Protein 4KD6 (pdb70)

Organism: Paraburkholderia graminis (strain ATCC 700544 / DSM 17151 / LMG 18924 / NCIMB 13744 / C4D1M) (NCBI:txid396598)

CATH classification: 3.90.226.10

Solvent-accessible surface area: 10528 Å² total

Nearest PDB structures (foldseek):
  4kd6-assembly1_A  TM=1.002E+00  e=2.123E-38  Paraburkholderia graminis C4D1M
  2f6q-assembly1_C  TM=8.942E-01  e=5.525E-13  Homo sapiens
  5du8-assembly1_B  TM=8.398E-01  e=3.144E-12  Mycobacterium tuberculosis
  3isa-assembly1_E  TM=8.539E-01  e=5.079E-12  Bordetella parapertussis
  5du8-assembly1_A  TM=8.209E-01  e=1.107E-11  Mycobacterium tuberculosis

Radius of gyration: 16.11 Å; Cα contacts (8 Å, |Δi|>4): 381; chains: 1; bounding box: 42×41×38 Å

InterPro domains:
  IPR001753 Enoyl-CoA hydratase/isomerase-like domain [PF00378] (11-251)
  IPR029045 ClpP/crotonase-like domain superfamily [SSF52096] (2-252)

B-factor: mean 35.1, std 12.21, range [17.6, 91.5]

Foldseek 3Di:
DWDWDDDFQEIEIEQEPVVQQSEDDLVLVVVLVVLVCLQPPPRHQEYEAYDDQAWSHQYHRPVDLVSLLSNLVSLLLHLHAYEFTLAEQEAVSLLSLLSHPAAEEAFRHKAYQQVVVVHDDQSQLLSCCLVVVSVCRRNVVDMTPVVCCVSPNHVYYDHSVCRVVVRVVVSVVRSPDPSVVSVVSVVVSCSVVSSVVSSVVVVVD

Structure (mmCIF, N/CA/C/O backbone):
data_4KD6
#
_entry.id   4KD6
#
_cell.length_a   118.481
_cell.length_b   118.481
_cell.length_c   38.932
_cell.angle_alpha   90.00
_cell.angle_beta   90.00
_cell.angle_gamma   120.00
#
_symmetry.space_group_name_H-M   'P 63'
#
loop_
_entity.id
_entity.type
_entity.pdbx_description
1 polymer 'Enoyl-CoA hydratase/isomerase'
2 water water
#
loop_
_atom_site.group_PDB
_atom_site.id
_atom_site.type_symbol
_atom_site.label_atom_id
_atom_site.label_alt_id
_atom_site.label_comp_id
_atom_site.label_asym_id
_atom_site.label_entity_id
_atom_site.label_seq_id
_atom_site.pdbx_PDB_ins_code
_atom_site.Cartn_x
_atom_site.Cartn_y
_atom_site.Cartn_z
_atom_site.occupancy
_atom_site.B_iso_or_equiv
_atom_site.auth_seq_id
_atom_site.auth_comp_id
_atom_site.auth_asym_id
_atom_site.auth_atom_id
_atom_site.pdbx_PDB_model_num
ATOM 1 N N . ASP A 1 26 ? 34.037 60.688 13.719 1.00 55.54 4 ASP A N 1
ATOM 2 C CA . ASP A 1 26 ? 32.835 59.798 13.663 1.00 47.43 4 ASP A CA 1
ATOM 3 C C . ASP A 1 26 ? 33.402 58.350 13.396 1.00 43.48 4 ASP A C 1
ATOM 4 O O . ASP A 1 26 ? 34.493 58.120 12.864 1.00 38.94 4 ASP A O 1
ATOM 9 N N . VAL A 1 27 ? 32.630 57.398 13.854 1.00 35.53 5 VAL A N 1
ATOM 10 C CA . VAL A 1 27 ? 32.821 55.979 13.641 1.00 37.80 5 VAL A CA 1
ATOM 11 C C . VAL A 1 27 ? 31.438 55.527 13.273 1.00 32.08 5 VAL A C 1
ATOM 12 O O . VAL A 1 27 ? 30.501 55.941 13.935 1.00 32.16 5 VAL A O 1
ATOM 16 N N . LEU A 1 28 ? 31.313 54.658 12.294 1.00 31.67 6 LEU A N 1
ATOM 17 C CA . LEU A 1 28 ? 30.046 54.032 11.924 1.00 32.54 6 LEU A CA 1
ATOM 18 C C . LEU A 1 28 ? 29.912 52.636 12.413 1.00 31.31 6 LEU A C 1
ATOM 19 O O . LEU A 1 28 ? 30.845 51.893 12.341 1.00 33.47 6 LEU A O 1
ATOM 24 N N . PHE A 1 29 ? 28.709 52.254 12.819 1.00 31.47 7 PHE A N 1
ATOM 25 C CA . PHE A 1 29 ? 28.384 50.898 13.179 1.00 33.55 7 PHE A CA 1
ATOM 26 C C . PHE A 1 29 ? 27.341 50.313 12.263 1.00 36.50 7 PHE A C 1
ATOM 27 O O . PHE A 1 29 ? 26.356 50.963 11.958 1.00 44.50 7 PHE A O 1
ATOM 35 N N . SER A 1 30 ? 27.541 49.076 11.825 1.00 35.75 8 SER A N 1
ATOM 36 C CA . SER A 1 30 ? 26.541 48.399 10.978 1.00 37.74 8 SER A CA 1
ATOM 37 C C . SER A 1 30 ? 26.640 46.934 11.271 1.00 38.06 8 SER A C 1
ATOM 38 O O . SER A 1 30 ? 27.591 46.494 11.882 1.00 31.60 8 SER A O 1
ATOM 41 N N . ASN A 1 31 ? 25.717 46.172 10.714 1.00 39.79 9 ASN A N 1
ATOM 42 C CA . ASN A 1 31 ? 25.745 44.740 10.786 1.00 39.00 9 ASN A CA 1
ATOM 43 C C . ASN A 1 31 ? 25.577 44.193 9.405 1.00 41.41 9 ASN A C 1
ATOM 44 O O . ASN A 1 31 ? 24.819 44.722 8.612 1.00 41.41 9 ASN A O 1
ATOM 49 N N . HIS A 1 32 ? 26.248 43.092 9.116 1.00 41.04 10 HIS A N 1
ATOM 50 C CA . HIS A 1 32 ? 25.969 42.330 7.924 1.00 38.66 10 HIS A CA 1
ATOM 51 C C . HIS A 1 32 ? 25.687 40.915 8.398 1.00 38.55 10 HIS A C 1
ATOM 52 O O . HIS A 1 32 ? 26.597 40.199 8.820 1.00 38.44 10 HIS A O 1
ATOM 59 N N . GLY A 1 33 ? 24.411 40.534 8.361 1.00 38.33 11 GLY A N 1
ATOM 60 C CA . GLY A 1 33 ? 23.866 39.461 9.201 1.00 34.52 11 GLY A CA 1
ATOM 61 C C . GLY A 1 33 ? 24.403 39.529 10.645 1.00 35.68 11 GLY A C 1
ATOM 62 O O . GLY A 1 33 ? 24.287 40.542 11.325 1.00 37.88 11 GLY A O 1
ATOM 63 N N . ARG A 1 34 ? 25.000 38.452 11.112 1.00 39.22 12 ARG A N 1
ATOM 64 C CA . ARG A 1 34 ? 25.599 38.360 12.468 1.00 42.05 12 ARG A CA 1
ATOM 65 C C . ARG A 1 34 ? 27.060 38.942 12.615 1.00 37.99 12 ARG A C 1
ATOM 66 O O . ARG A 1 34 ? 27.738 38.683 13.620 1.00 35.15 12 ARG A O 1
ATOM 74 N N . VAL A 1 35 ? 27.515 39.698 11.610 1.00 31.30 13 VAL A N 1
ATOM 75 C CA . VAL A 1 35 ? 28.801 40.344 11.640 1.00 30.03 13 VAL A CA 1
ATOM 76 C C . VAL A 1 35 ? 28.569 41.824 11.876 1.00 27.64 13 VAL A C 1
ATOM 77 O O . VAL A 1 35 ? 27.963 42.504 11.084 1.00 25.51 13 VAL A O 1
ATOM 81 N N . ALA A 1 36 ? 29.107 42.311 12.973 1.00 27.23 14 ALA A N 1
ATOM 82 C CA . ALA A 1 36 ? 29.159 43.737 13.317 1.00 26.15 14 ALA A CA 1
ATOM 83 C C . ALA A 1 36 ? 30.346 44.386 12.655 1.00 27.66 14 ALA A C 1
ATOM 84 O O . ALA A 1 36 ? 31.428 43.798 12.575 1.00 29.70 14 ALA A O 1
ATOM 86 N N . VAL A 1 37 ? 30.141 45.601 12.171 1.00 25.99 15 VAL A N 1
ATOM 87 C CA . VAL A 1 37 ? 31.116 46.284 11.414 1.00 27.29 15 VAL A CA 1
ATOM 88 C C . VAL A 1 37 ? 31.370 47.639 12.062 1.00 28.51 15 VAL A C 1
ATOM 89 O O . VAL A 1 37 ? 30.451 48.426 12.275 1.00 30.75 15 VAL A O 1
ATOM 93 N N . ILE A 1 38 ? 32.651 47.922 12.326 1.00 28.01 16 ILE A N 1
ATOM 94 C CA . ILE A 1 38 ? 33.113 49.220 12.762 1.00 25.89 16 ILE A CA 1
ATOM 95 C C . ILE A 1 38 ? 33.910 49.870 11.648 1.00 28.14 16 ILE A C 1
ATOM 96 O O . ILE A 1 38 ? 34.984 49.378 11.258 1.00 30.51 16 ILE A O 1
ATOM 101 N N . THR A 1 39 ? 33.394 51.002 11.168 1.00 25.44 17 THR A N 1
ATOM 102 C CA . THR A 1 39 ? 34.022 51.822 10.157 1.00 25.46 17 THR A CA 1
ATOM 103 C C . THR A 1 39 ? 34.486 53.137 10.735 1.00 27.48 17 THR A C 1
ATOM 104 O O . THR A 1 39 ? 33.688 53.967 11.234 1.00 26.54 17 THR A O 1
ATOM 108 N N . LEU A 1 40 ? 35.780 53.340 10.605 1.00 25.87 18 LEU A N 1
ATOM 109 C CA . LEU A 1 40 ? 36.441 54.521 11.039 1.00 27.45 18 LEU A CA 1
ATOM 110 C C . LEU A 1 40 ? 36.123 55.577 10.007 1.00 33.44 18 LEU A C 1
ATOM 111 O O . LEU A 1 40 ? 36.397 55.377 8.804 1.00 31.33 18 LEU A O 1
ATOM 116 N N . ASN A 1 41 ? 35.620 56.736 10.468 1.00 35.87 19 ASN A N 1
ATOM 117 C CA . ASN A 1 41 ? 34.988 57.708 9.565 1.00 33.91 19 ASN A CA 1
ATOM 118 C C . ASN A 1 41 ? 35.391 59.180 9.802 1.00 38.57 19 ASN A C 1
ATOM 119 O O . ASN A 1 41 ? 34.567 60.013 10.224 1.00 34.95 19 ASN A O 1
ATOM 124 N N . ARG A 1 42 ? 36.681 59.461 9.592 1.00 38.36 20 ARG A N 1
ATOM 125 C CA . ARG A 1 42 ? 37.239 60.807 9.624 1.00 37.05 20 ARG A CA 1
ATOM 126 C C . ARG A 1 42 ? 38.129 60.847 8.411 1.00 32.68 20 ARG A C 1
ATOM 127 O O . ARG A 1 42 ? 39.337 61.041 8.517 1.00 30.65 20 ARG A O 1
ATOM 135 N N . PRO A 1 43 ? 37.543 60.682 7.240 1.00 31.12 21 PRO A N 1
ATOM 136 C CA . PRO A 1 43 ? 38.380 60.531 6.060 1.00 32.15 21 PRO A CA 1
ATOM 137 C C . PRO A 1 43 ? 39.276 61.713 5.710 1.00 35.10 21 PRO A C 1
ATOM 138 O O . PRO A 1 43 ? 40.359 61.529 5.120 1.00 35.16 21 PRO A O 1
ATOM 142 N N . GLU A 1 44 ? 38.824 62.920 6.044 1.00 35.35 22 GLU A N 1
ATOM 143 C CA . GLU A 1 44 ? 39.591 64.113 5.724 1.00 36.94 22 GLU A CA 1
ATOM 144 C C . GLU A 1 44 ? 40.806 64.207 6.623 1.00 37.81 22 GLU A C 1
ATOM 145 O O . GLU A 1 44 ? 41.708 64.942 6.306 1.00 36.79 22 GLU A O 1
ATOM 151 N N . ARG A 1 45 ? 40.832 63.470 7.739 1.00 38.10 23 ARG A N 1
ATOM 152 C CA . ARG A 1 45 ? 42.024 63.361 8.579 1.00 33.50 23 ARG A CA 1
ATOM 153 C C . ARG A 1 45 ? 42.686 61.957 8.493 1.00 34.60 23 ARG A C 1
ATOM 154 O O . ARG A 1 45 ? 43.312 61.485 9.489 1.00 29.70 23 ARG A O 1
ATOM 162 N N . LEU A 1 46 ? 42.461 61.271 7.377 1.00 30.84 24 LEU A N 1
ATOM 163 C CA . LEU A 1 46 ? 42.947 59.915 7.145 1.00 32.74 24 LEU A CA 1
ATOM 164 C C . LEU A 1 46 ? 42.610 58.962 8.280 1.00 31.79 24 LEU A C 1
ATOM 165 O O . LEU A 1 46 ? 43.411 58.077 8.635 1.00 28.77 24 LEU A O 1
ATOM 170 N N . ASN A 1 47 ? 41.403 59.125 8.795 1.00 29.44 25 ASN A N 1
ATOM 171 C CA . ASN A 1 47 ? 40.859 58.339 9.893 1.00 29.47 25 ASN A CA 1
ATOM 172 C C . ASN A 1 47 ? 41.743 58.289 11.142 1.00 27.99 25 ASN A C 1
ATOM 173 O O . ASN A 1 47 ? 41.621 57.386 11.928 1.00 27.76 25 ASN A O 1
ATOM 178 N N . ALA A 1 48 ? 42.578 59.294 11.328 1.00 30.89 26 ALA A N 1
ATOM 179 C CA . ALA A 1 48 ? 43.376 59.451 12.525 1.00 35.76 26 ALA A CA 1
ATOM 180 C C . ALA A 1 48 ? 42.472 59.414 13.780 1.00 40.91 26 ALA A C 1
ATOM 181 O O . ALA A 1 48 ? 41.349 59.918 13.742 1.00 34.14 26 ALA A O 1
ATOM 183 N N . TRP A 1 49 ? 42.974 58.773 14.838 1.00 42.08 27 TRP A N 1
ATOM 184 C CA . TRP A 1 49 ? 42.285 58.588 16.119 1.00 43.84 27 TRP A CA 1
ATOM 185 C C . TRP A 1 49 ? 42.161 59.880 16.904 1.00 40.12 27 TRP A C 1
ATOM 186 O O . TRP A 1 49 ? 43.132 60.612 17.073 1.00 45.06 27 TRP A O 1
ATOM 197 N N . THR A 1 50 ? 40.991 60.114 17.457 1.00 36.96 28 THR A N 1
ATOM 198 C CA . THR A 1 50 ? 40.869 61.091 18.532 1.00 35.87 28 THR A CA 1
ATOM 199 C C . THR A 1 50 ? 40.356 60.341 19.728 1.00 33.72 28 THR A C 1
ATOM 200 O O . THR A 1 50 ? 39.849 59.215 19.572 1.00 32.65 28 THR A O 1
ATOM 204 N N . THR A 1 51 ? 40.432 60.971 20.903 1.00 33.92 29 THR A N 1
ATOM 205 C CA . THR A 1 51 ? 39.998 60.354 22.180 1.00 35.21 29 THR A CA 1
ATOM 206 C C . THR A 1 51 ? 38.482 60.001 22.182 1.00 33.61 29 THR A C 1
ATOM 207 O O . THR A 1 51 ? 38.080 58.901 22.629 1.00 32.52 29 THR A O 1
ATOM 211 N N . PRO A 1 52 ? 37.631 60.883 21.625 1.00 38.03 30 PRO A N 1
ATOM 212 C CA . PRO A 1 52 ? 36.223 60.444 21.595 1.00 37.17 30 PRO A CA 1
ATOM 213 C C . PRO A 1 52 ? 35.967 59.275 20.637 1.00 37.87 30 PRO A C 1
ATOM 214 O O . PRO A 1 52 ? 35.124 58.446 20.950 1.00 38.89 30 PRO A O 1
ATOM 226 N N . ARG A 1 54 ? 38.099 56.817 20.074 1.00 28.43 32 ARG A N 1
ATOM 227 C CA . ARG A 1 54 ? 38.513 55.595 20.826 1.00 29.36 32 ARG A CA 1
ATOM 228 C C . ARG A 1 54 ? 37.510 55.222 21.914 1.00 26.50 32 ARG A C 1
ATOM 229 O O . ARG A 1 54 ? 37.235 54.050 22.119 1.00 27.23 32 ARG A O 1
ATOM 237 N N . GLU A 1 55 ? 36.923 56.213 22.562 1.00 27.46 33 GLU A N 1
ATOM 238 C CA . GLU A 1 55 ? 35.943 55.956 23.665 1.00 31.92 33 GLU A CA 1
ATOM 239 C C . GLU A 1 55 ? 34.716 55.246 23.150 1.00 28.66 33 GLU A C 1
ATOM 240 O O . GLU A 1 55 ? 34.235 54.247 23.713 1.00 28.31 33 GLU A O 1
ATOM 246 N N . THR A 1 56 ? 34.273 55.709 22.013 1.00 24.57 34 THR A N 1
ATOM 247 C CA . THR A 1 56 ? 33.138 55.056 21.344 1.00 30.23 34 THR A CA 1
ATOM 248 C C . THR A 1 56 ? 33.462 53.656 20.882 1.00 27.79 34 THR A C 1
ATOM 249 O O . THR A 1 56 ? 32.621 52.763 20.944 1.00 28.41 34 THR A O 1
ATOM 253 N N . ILE A 1 57 ? 34.661 53.459 20.345 1.00 29.71 35 ILE A N 1
ATOM 254 C CA . ILE A 1 57 ? 35.023 52.137 19.799 1.00 28.19 35 ILE A CA 1
ATOM 255 C C . ILE A 1 57 ? 35.127 51.166 20.979 1.00 26.02 35 ILE A C 1
ATOM 256 O O . ILE A 1 57 ? 34.666 50.013 20.893 1.00 25.27 35 ILE A O 1
ATOM 261 N N . ILE A 1 58 ? 35.717 51.638 22.073 1.00 27.93 36 ILE A N 1
ATOM 262 C CA . ILE A 1 58 ? 35.841 50.811 23.297 1.00 32.34 36 ILE A CA 1
ATOM 263 C C . ILE A 1 58 ? 34.480 50.308 23.746 1.00 30.90 36 ILE A C 1
ATOM 264 O O . ILE A 1 58 ? 34.344 49.119 24.066 1.00 30.31 36 ILE A O 1
ATOM 269 N N . ASP A 1 59 ? 33.468 51.190 23.772 1.00 31.73 37 ASP A N 1
ATOM 270 C CA . ASP A 1 59 ? 32.121 50.775 24.216 1.00 31.88 37 ASP A CA 1
ATOM 271 C C . ASP A 1 59 ? 31.542 49.795 23.311 1.00 31.69 37 ASP A C 1
ATOM 272 O O . ASP A 1 59 ? 30.920 48.820 23.770 1.00 29.57 37 ASP A O 1
ATOM 277 N N . ALA A 1 60 ? 31.673 50.064 22.012 1.00 27.16 38 ALA A N 1
ATOM 278 C CA . ALA A 1 60 ? 31.137 49.095 21.039 1.00 27.74 38 ALA A CA 1
ATOM 279 C C . ALA A 1 60 ? 31.790 47.700 21.148 1.00 30.34 38 ALA A C 1
ATOM 280 O O . ALA A 1 60 ? 31.104 46.623 21.086 1.00 26.99 38 ALA A O 1
ATOM 282 N N . LEU A 1 61 ? 33.106 47.702 21.377 1.00 30.50 39 LEU A N 1
ATOM 283 C CA . LEU A 1 61 ? 33.814 46.419 21.475 1.00 28.09 39 LEU A CA 1
ATOM 284 C C . LEU A 1 61 ? 33.305 45.611 22.680 1.00 30.81 39 LEU A C 1
ATOM 285 O O . LEU A 1 61 ? 33.063 44.386 22.559 1.00 31.25 39 LEU A O 1
ATOM 290 N N . GLU A 1 62 ? 33.144 46.290 23.812 1.00 28.96 40 GLU A N 1
ATOM 291 C CA . GLU A 1 62 ? 32.518 45.698 25.037 1.00 30.54 40 GLU A CA 1
ATOM 292 C C . GLU A 1 62 ? 31.057 45.216 24.817 1.00 31.30 40 GLU A C 1
ATOM 293 O O . GLU A 1 62 ? 30.693 44.137 25.203 1.00 35.47 40 GLU A O 1
ATOM 299 N N . ARG A 1 63 ? 30.230 45.923 24.053 1.00 35.59 41 ARG A N 1
ATOM 300 C CA . ARG A 1 63 ? 28.882 45.354 23.701 1.00 38.29 41 ARG A CA 1
ATOM 301 C C . ARG A 1 63 ? 28.879 44.128 22.776 1.00 43.63 41 ARG A C 1
ATOM 302 O O . ARG A 1 63 ? 28.199 43.140 23.066 1.00 30.96 41 ARG A O 1
ATOM 310 N N . PHE A 1 64 ? 29.568 44.252 21.623 1.00 43.71 42 PHE A N 1
ATOM 311 C CA . PHE A 1 64 ? 29.612 43.170 20.612 1.00 44.76 42 PHE A CA 1
ATOM 312 C C . PHE A 1 64 ? 30.026 41.871 21.316 1.00 37.76 42 PHE A C 1
ATOM 313 O O . PHE A 1 64 ? 29.445 40.786 21.083 1.00 33.59 42 PHE A O 1
ATOM 321 N N . ASN A 1 65 ? 30.904 41.988 22.281 1.00 37.11 43 ASN A N 1
ATOM 322 C CA . ASN A 1 65 ? 31.407 40.776 22.980 1.00 34.28 43 ASN A CA 1
ATOM 323 C C .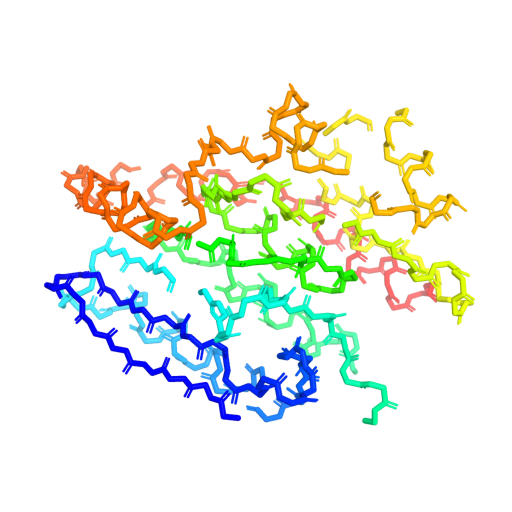 ASN A 1 65 ? 30.339 39.992 23.724 1.00 39.02 43 ASN A C 1
ATOM 324 O O . ASN A 1 65 ? 30.273 38.742 23.620 1.00 37.43 43 ASN A O 1
ATOM 329 N N . ARG A 1 66 ? 29.396 40.678 24.409 1.00 40.19 44 ARG A N 1
ATOM 330 C CA . ARG A 1 66 ? 28.244 39.950 25.019 1.00 35.19 44 ARG A CA 1
ATOM 331 C C . ARG A 1 66 ? 27.005 39.831 24.146 1.00 38.23 44 ARG A C 1
ATOM 332 O O . ARG A 1 66 ? 26.072 39.135 24.451 1.00 40.03 44 ARG A O 1
ATOM 340 N N . ASP A 1 67 ? 27.003 40.517 23.028 1.00 37.95 45 ASP A N 1
ATOM 341 C CA . ASP A 1 67 ? 25.829 40.674 22.210 1.00 37.78 45 ASP A CA 1
ATOM 342 C C . ASP A 1 67 ? 25.593 39.367 21.436 1.00 52.43 45 ASP A C 1
A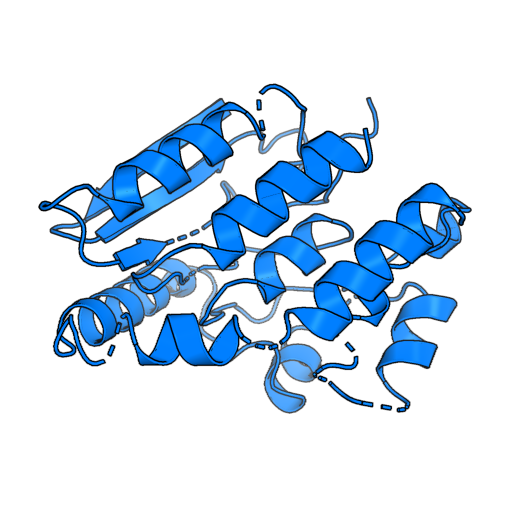TOM 343 O O . ASP A 1 67 ? 26.538 38.813 20.842 1.00 35.12 45 ASP A O 1
ATOM 348 N N . PRO A 1 68 ? 24.321 38.876 21.427 1.00 56.25 46 PRO A N 1
ATOM 349 C CA . PRO A 1 68 ? 24.000 37.528 20.928 1.00 55.76 46 PRO A CA 1
ATOM 350 C C . PRO A 1 68 ? 23.720 37.502 19.427 1.00 49.86 46 PRO A C 1
ATOM 351 O O . PRO A 1 68 ? 23.923 36.500 18.800 1.00 57.13 46 PRO A O 1
ATOM 355 N N . GLU A 1 69 ? 23.220 38.608 18.888 1.00 50.04 47 GLU A N 1
ATOM 356 C CA . GLU A 1 69 ? 23.213 38.888 17.480 1.00 55.03 47 GLU A CA 1
ATOM 357 C C . GLU A 1 69 ? 24.591 38.823 16.845 1.00 54.63 47 GLU A C 1
ATOM 358 O O . GLU A 1 69 ? 24.636 38.898 15.612 1.00 48.53 47 GLU A O 1
ATOM 364 N N . VAL A 1 70 ? 25.695 38.862 17.617 1.00 39.26 48 VAL A N 1
ATOM 365 C CA . VAL A 1 70 ? 26.988 39.189 16.983 1.00 36.39 48 VAL A CA 1
ATOM 366 C C . VAL A 1 70 ? 27.938 37.996 17.083 1.00 31.57 48 VAL A C 1
ATOM 367 O O . VAL A 1 70 ? 28.342 37.601 18.169 1.00 31.67 48 VAL A O 1
ATOM 371 N N . ALA A 1 71 ? 28.275 37.397 15.946 1.00 32.20 49 ALA A N 1
ATOM 372 C CA . ALA A 1 71 ? 29.195 36.230 15.956 1.00 34.68 49 ALA A CA 1
ATOM 373 C C . ALA A 1 71 ? 30.654 36.595 15.518 1.00 31.96 49 ALA A C 1
ATOM 374 O O . ALA A 1 71 ? 31.609 35.816 15.669 1.00 32.03 49 ALA A O 1
ATOM 376 N N . ALA A 1 72 ? 30.832 37.795 14.997 1.00 31.00 50 ALA A N 1
ATOM 377 C CA . ALA A 1 72 ? 32.165 38.252 14.547 1.00 28.33 50 ALA A CA 1
ATOM 378 C C . ALA A 1 72 ? 32.087 39.739 14.256 1.00 29.33 50 ALA A C 1
ATOM 379 O O . ALA A 1 72 ? 30.991 40.326 14.229 1.00 24.79 50 ALA A O 1
ATOM 381 N N . ILE A 1 73 ? 33.267 40.333 14.089 1.00 29.61 51 ILE A N 1
ATOM 382 C CA . ILE A 1 73 ? 33.432 41.746 14.023 1.00 28.68 51 ILE A CA 1
ATOM 383 C C . ILE A 1 73 ? 34.442 42.109 12.952 1.00 27.87 51 ILE A C 1
ATOM 384 O O . ILE A 1 73 ? 35.499 41.467 12.833 1.00 31.57 51 ILE A O 1
ATOM 389 N N . ILE A 1 74 ? 34.124 43.126 12.178 1.00 25.69 52 ILE A N 1
ATOM 390 C CA . ILE A 1 74 ? 35.047 43.676 11.231 1.00 24.32 52 ILE A CA 1
ATOM 391 C C . ILE A 1 74 ? 35.307 45.091 11.623 1.00 25.14 52 ILE A C 1
ATOM 392 O O . ILE A 1 74 ? 34.385 45.772 12.041 1.00 25.74 52 ILE A O 1
ATOM 405 N N . THR A 1 76 ? 37.221 48.424 9.773 1.00 23.02 54 THR A N 1
ATOM 406 C CA . THR A 1 76 ? 37.642 48.940 8.501 1.00 24.96 54 THR A CA 1
ATOM 407 C C . THR A 1 76 ? 37.651 50.459 8.592 1.00 26.08 54 THR A C 1
ATOM 408 O O . THR A 1 76 ? 37.164 51.052 9.573 1.00 23.59 54 THR A O 1
ATOM 412 N N . GLY A 1 77 ? 38.262 51.103 7.605 1.00 26.13 55 GLY A N 1
ATOM 413 C CA . GLY A 1 77 ? 38.194 52.556 7.546 1.00 28.12 55 GLY A CA 1
ATOM 414 C C . GLY A 1 77 ? 37.462 53.074 6.318 1.00 27.87 55 GLY A C 1
ATOM 415 O O . GLY A 1 77 ? 37.325 52.358 5.333 1.00 24.52 55 GLY A O 1
ATOM 416 N N . ALA A 1 78 ? 37.060 54.343 6.376 1.00 27.37 56 ALA A N 1
ATOM 417 C CA . ALA A 1 78 ? 36.374 55.013 5.256 1.00 29.72 56 ALA A CA 1
ATOM 418 C C . ALA A 1 78 ? 37.372 55.499 4.252 1.00 29.85 56 ALA A C 1
ATOM 419 O O . ALA A 1 78 ? 38.557 55.839 4.606 1.00 29.21 56 ALA A O 1
ATOM 421 N N . GLY A 1 79 ? 36.931 55.483 2.989 1.00 28.28 57 GLY A N 1
ATOM 422 C CA . GLY A 1 79 ? 37.713 56.012 1.867 1.00 28.10 57 GLY A CA 1
ATOM 423 C C . GLY A 1 79 ? 38.787 55.043 1.367 1.00 30.95 57 GLY A C 1
ATOM 424 O O . GLY A 1 79 ? 38.844 53.887 1.783 1.00 35.25 57 GLY A O 1
ATOM 425 N N . ASN A 1 80 ? 39.670 55.535 0.500 1.00 31.02 58 ASN A N 1
ATOM 426 C CA . ASN A 1 80 ? 40.612 54.710 -0.143 1.00 34.26 58 ASN A CA 1
ATOM 427 C C . ASN A 1 80 ? 42.048 55.106 0.093 1.00 33.93 58 ASN A C 1
ATOM 428 O O . ASN A 1 80 ? 42.934 54.648 -0.593 1.00 33.02 58 ASN A O 1
ATOM 433 N N . ARG A 1 81 ? 42.301 55.978 1.047 1.00 37.61 59 ARG A N 1
ATOM 434 C CA . ARG A 1 81 ? 43.699 56.350 1.331 1.00 38.95 59 ARG A CA 1
ATOM 435 C C . ARG A 1 81 ? 44.210 55.662 2.596 1.00 37.25 59 ARG A C 1
ATOM 436 O O . ARG A 1 81 ? 45.352 55.272 2.618 1.00 39.03 59 ARG A O 1
ATOM 444 N N . ALA A 1 82 ? 43.377 55.514 3.638 1.00 33.24 60 ALA A N 1
ATOM 445 C CA . ALA A 1 82 ? 43.880 54.995 4.893 1.00 29.77 60 ALA A CA 1
ATOM 446 C C . ALA A 1 82 ? 42.871 54.227 5.687 1.00 32.96 60 ALA A C 1
ATOM 447 O O . ALA A 1 82 ? 41.726 54.623 5.760 1.00 30.69 60 ALA A O 1
ATOM 449 N N . PHE A 1 83 ? 43.307 53.072 6.227 1.00 30.65 61 PHE A N 1
ATOM 450 C CA . PHE A 1 83 ? 42.638 52.438 7.317 1.00 25.86 61 PHE A CA 1
ATOM 451 C C . PHE A 1 83 ? 42.627 53.453 8.447 1.00 26.02 61 PHE A C 1
ATOM 452 O O . PHE A 1 83 ? 41.540 53.858 8.912 1.00 24.97 61 PHE A O 1
ATOM 460 N N . SER A 1 84 ? 43.813 53.754 8.978 1.00 24.59 62 SER A N 1
ATOM 461 C CA . SER A 1 84 ? 44.015 54.888 9.821 1.00 27.93 62 SER A CA 1
ATOM 462 C C . SER A 1 84 ? 45.486 55.336 9.814 1.00 28.35 62 SER A C 1
ATOM 463 O O . SER A 1 84 ? 46.385 54.507 9.819 1.00 29.55 62 SER A O 1
ATOM 466 N N . ALA A 1 85 ? 45.711 56.648 9.752 1.00 30.84 63 ALA A N 1
ATOM 467 C CA . ALA A 1 85 ? 47.021 57.256 9.952 1.00 33.26 63 ALA A CA 1
ATOM 468 C C . ALA A 1 85 ? 47.552 57.211 11.406 1.00 34.16 63 ALA A C 1
ATOM 469 O O . ALA A 1 85 ? 48.676 57.570 11.641 1.00 36.01 63 ALA A O 1
ATOM 471 N N . GLY A 1 86 ? 46.760 56.772 12.361 1.00 35.77 64 GLY A N 1
ATOM 472 C CA . GLY A 1 86 ? 47.204 56.725 13.762 1.00 39.96 64 GLY A CA 1
ATOM 473 C C . GLY A 1 86 ? 46.665 57.932 14.507 1.00 41.18 64 GLY A C 1
ATOM 474 O O . GLY A 1 86 ? 45.552 58.358 14.281 1.00 39.54 64 GLY A O 1
ATOM 475 N N . GLN A 1 87 ? 47.489 58.506 15.372 1.00 48.07 65 GLN A N 1
ATOM 476 C CA . GLN A 1 87 ? 47.079 59.597 16.256 1.00 46.71 65 GLN A CA 1
ATOM 477 C C . GLN A 1 87 ? 46.822 60.882 15.470 1.00 44.86 65 GLN A C 1
ATOM 478 O O . GLN A 1 87 ? 47.687 61.299 14.703 1.00 52.36 65 GLN A O 1
ATOM 484 N N . ASP A 1 88 ? 45.646 61.501 15.629 1.00 44.37 66 ASP A N 1
ATOM 485 C CA . ASP A 1 88 ? 45.454 62.850 15.108 1.00 48.70 66 ASP A CA 1
ATOM 486 C C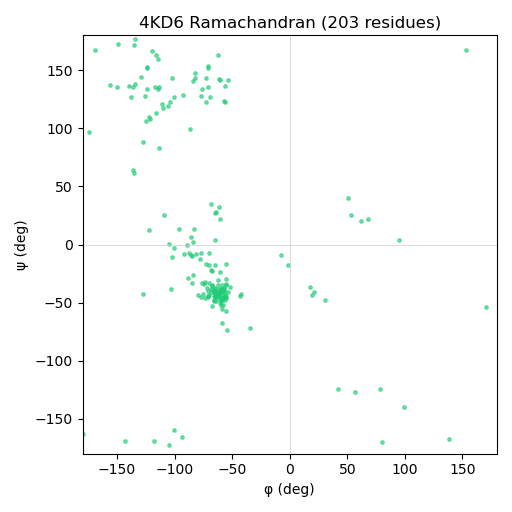 . ASP A 1 88 ? 46.545 63.718 15.724 1.00 56.54 66 ASP A C 1
ATOM 487 O O . ASP A 1 88 ? 46.664 63.808 16.948 1.00 55.15 66 ASP A O 1
ATOM 492 N N . LEU A 1 89 ? 47.346 64.355 14.881 1.00 61.43 67 LEU A N 1
ATOM 493 C CA . LEU A 1 89 ? 48.339 65.271 15.388 1.00 66.26 67 LEU A CA 1
ATOM 494 C C . LEU A 1 89 ? 47.743 66.519 16.101 1.00 67.69 67 LEU A C 1
ATOM 495 O O . LEU A 1 89 ? 48.501 67.371 16.514 1.00 75.63 67 LEU A O 1
ATOM 500 N N . SER A 1 90 ? 46.414 66.617 16.271 1.00 76.55 68 SER A N 1
ATOM 501 C CA . SER A 1 90 ? 45.810 67.466 17.335 1.00 75.31 68 SER A CA 1
ATOM 502 C C . SER A 1 90 ? 45.099 66.609 18.371 1.00 69.98 68 SER A C 1
ATOM 503 O O . SER A 1 90 ? 45.416 66.699 19.561 1.00 67.62 68 SER A O 1
ATOM 506 N N . TRP A 1 103 ? 47.321 59.005 29.745 1.00 61.35 81 TRP A N 1
ATOM 507 C CA . TRP A 1 103 ? 47.209 58.901 28.281 1.00 68.24 81 TRP A CA 1
ATOM 508 C C . TRP A 1 103 ? 47.609 57.534 27.759 1.00 72.67 81 TRP A C 1
ATOM 509 O O . TRP A 1 103 ? 46.878 56.907 26.987 1.00 79.56 81 TRP A O 1
ATOM 520 N N . VAL A 1 104 ? 48.813 57.111 28.130 1.00 68.36 82 VAL A N 1
ATOM 521 C CA . VAL A 1 104 ? 49.283 55.782 27.797 1.00 63.51 82 VAL A CA 1
ATOM 522 C C . VAL A 1 104 ? 48.322 54.759 28.440 1.00 62.30 82 VAL A C 1
ATOM 523 O O . VAL A 1 104 ? 48.184 53.653 27.937 1.00 59.86 82 VAL A O 1
ATOM 527 N N . LYS A 1 105 ? 47.618 55.173 29.494 1.00 56.89 83 LYS A N 1
ATOM 528 C CA . LYS A 1 105 ? 46.568 54.369 30.128 1.00 61.52 83 LYS A CA 1
ATOM 529 C C . LYS A 1 105 ? 45.272 54.192 29.330 1.00 64.88 83 LYS A C 1
ATOM 530 O O . LYS A 1 105 ? 44.679 53.099 29.326 1.00 64.80 83 LYS A O 1
ATOM 536 N N . GLU A 1 106 ? 44.759 55.272 28.751 1.00 69.37 84 GLU A N 1
ATOM 537 C CA . GLU A 1 106 ? 43.501 55.174 27.953 1.00 63.80 84 GLU A CA 1
ATOM 538 C C . GLU A 1 106 ? 43.773 54.316 26.692 1.00 47.21 84 GLU A C 1
ATOM 539 O O . GLU A 1 106 ? 42.979 53.468 26.320 1.00 44.82 84 GLU A O 1
ATOM 545 N N . TRP A 1 107 ? 44.937 54.490 26.103 1.00 45.29 85 TRP A N 1
ATOM 546 C CA . TRP A 1 107 ? 45.409 53.595 25.045 1.00 46.61 85 TRP A CA 1
ATOM 547 C C . TRP A 1 107 ? 45.464 52.105 25.435 1.00 46.30 85 TRP A C 1
ATOM 548 O O . TRP A 1 107 ? 45.027 51.196 24.693 1.00 43.68 85 TRP A O 1
ATOM 559 N N . GLN A 1 108 ? 45.979 51.861 26.628 1.00 48.58 86 GLN A N 1
ATOM 560 C CA . GLN A 1 108 ? 46.012 50.536 27.215 1.00 42.16 86 GLN A CA 1
ATOM 561 C C . GLN A 1 108 ? 44.590 50.018 27.406 1.00 39.05 86 GLN A C 1
ATOM 562 O O . GLN A 1 108 ? 44.290 48.822 27.231 1.00 37.32 86 GLN A O 1
ATOM 568 N N . ARG A 1 109 ? 43.666 50.903 27.728 1.00 34.21 87 ARG A N 1
ATOM 569 C CA . ARG A 1 109 ? 42.281 50.439 27.814 1.00 36.14 87 ARG A CA 1
ATOM 570 C C . ARG A 1 109 ? 41.703 49.948 26.425 1.00 32.41 87 ARG A C 1
ATOM 571 O O . ARG A 1 109 ? 41.022 48.959 26.358 1.00 30.76 87 ARG A O 1
ATOM 579 N N . TYR A 1 110 ? 42.015 50.636 25.334 1.00 30.58 88 TYR A N 1
ATOM 580 C CA . TYR A 1 110 ? 41.666 50.210 23.947 1.00 33.28 88 TYR A CA 1
ATOM 581 C C . TYR A 1 110 ? 42.307 48.823 23.600 1.00 30.38 88 TYR A C 1
ATOM 582 O O . TYR A 1 110 ? 41.604 47.854 23.235 1.00 27.20 88 TYR A O 1
ATOM 591 N N . TYR A 1 111 ? 43.614 48.712 23.806 1.00 31.38 89 TYR A N 1
ATOM 592 C CA . TYR A 1 111 ? 44.357 47.454 23.544 1.00 30.08 89 TYR A CA 1
ATOM 593 C C . TYR A 1 111 ? 43.751 46.317 24.346 1.00 33.68 89 TYR A C 1
ATOM 594 O O . TYR A 1 111 ? 43.525 45.187 23.824 1.00 33.22 89 TYR A O 1
ATOM 603 N N . THR A 1 112 ? 43.329 46.633 25.560 1.00 28.62 90 THR A N 1
ATOM 604 C CA . THR A 1 112 ? 42.774 45.633 26.436 1.00 27.95 90 THR A CA 1
ATOM 605 C C . THR A 1 112 ? 41.380 45.198 25.967 1.00 31.61 90 THR A C 1
ATOM 606 O O . THR A 1 112 ? 40.950 44.025 26.082 1.00 32.14 90 THR A O 1
ATOM 610 N N . ALA A 1 113 ? 40.618 46.152 25.464 1.00 32.75 91 ALA A N 1
ATOM 611 C CA . ALA A 1 113 ? 39.295 45.841 24.918 1.00 29.79 91 ALA A CA 1
ATOM 612 C C . ALA A 1 113 ? 39.423 44.992 23.624 1.00 30.49 91 ALA A C 1
ATOM 613 O O . ALA A 1 113 ? 38.589 44.143 23.345 1.00 28.25 91 ALA A O 1
ATOM 615 N N . LEU A 1 114 ? 40.464 45.235 22.813 1.00 26.67 92 LEU A N 1
ATOM 616 C CA . LEU A 1 114 ? 40.669 44.399 21.627 1.00 26.93 92 LEU A CA 1
ATOM 617 C C . LEU A 1 114 ? 41.122 43.006 22.024 1.00 28.46 92 LEU A C 1
ATOM 618 O O . LEU A 1 114 ? 40.608 42.062 21.507 1.00 28.80 92 LEU A O 1
ATOM 623 N N . ARG A 1 115 ? 42.003 42.891 23.023 1.00 29.93 93 ARG A N 1
ATOM 624 C CA . ARG A 1 115 ? 42.485 41.582 23.488 1.00 32.22 93 ARG A CA 1
ATOM 625 C C . ARG A 1 115 ? 41.448 40.751 24.224 1.00 34.19 93 ARG A C 1
ATOM 626 O O . ARG A 1 115 ? 41.587 39.538 24.397 1.00 37.42 93 ARG A O 1
ATOM 634 N N . SER A 1 116 ? 40.400 41.399 24.677 1.00 30.33 94 SER A N 1
ATOM 635 C CA . SER A 1 116 ? 39.349 40.721 25.457 1.00 32.88 94 SER A CA 1
ATOM 636 C C . SER A 1 116 ? 38.259 40.033 24.668 1.00 29.51 94 SER A C 1
ATOM 637 O O . SER A 1 116 ? 37.438 39.394 25.237 1.00 31.30 94 SER A O 1
ATOM 640 N N . LEU A 1 117 ? 38.204 40.236 23.375 1.00 25.98 95 LEU A N 1
ATOM 641 C CA . LEU A 1 117 ? 37.134 39.675 22.588 1.00 27.82 95 LEU A CA 1
ATOM 642 C C . LEU A 1 117 ? 37.157 38.152 22.663 1.00 29.78 95 LEU A C 1
ATOM 643 O O . LEU A 1 117 ? 38.215 37.545 22.618 1.00 30.03 95 LEU A O 1
ATOM 648 N N . SER A 1 118 ? 35.979 37.550 22.700 1.00 28.75 96 SER A N 1
ATOM 649 C CA . SER A 1 118 ? 35.825 36.106 22.716 1.00 36.86 96 SER A CA 1
ATOM 650 C C . SER A 1 118 ? 35.356 35.626 21.328 1.00 30.33 96 SER A C 1
ATOM 651 O O . SER A 1 118 ? 35.135 34.434 21.094 1.00 27.95 96 SER A O 1
ATOM 654 N N . LYS A 1 119 ? 35.216 36.603 20.454 1.00 26.84 97 LYS A N 1
ATOM 655 C CA . LYS A 1 119 ? 34.653 36.485 19.115 1.00 30.15 97 LYS A CA 1
ATOM 656 C C . LYS A 1 119 ? 35.681 37.015 18.089 1.00 26.38 97 LYS A C 1
ATOM 657 O O . LYS A 1 119 ? 36.436 37.920 18.376 1.00 25.27 97 LYS A O 1
ATOM 663 N N . PRO A 1 120 ? 35.634 36.493 16.882 1.00 27.34 98 PRO A N 1
ATOM 664 C CA . PRO A 1 120 ? 36.701 36.810 15.926 1.00 30.43 98 PRO A CA 1
ATOM 665 C C . PRO A 1 120 ? 36.604 38.239 15.403 1.00 29.38 98 PRO A C 1
ATOM 666 O O . PRO A 1 120 ? 35.519 38.789 15.231 1.00 32.41 98 PRO A O 1
ATOM 670 N N . LEU A 1 121 ? 37.757 38.822 15.213 1.00 27.54 99 LEU A N 1
ATOM 671 C CA . LEU A 1 121 ? 37.913 40.208 14.817 1.00 28.74 99 LEU A CA 1
ATOM 672 C C . LEU A 1 121 ? 38.708 40.237 13.520 1.00 25.99 99 LEU A C 1
ATOM 673 O O . LEU A 1 121 ? 39.850 39.764 13.490 1.00 31.77 99 LEU A O 1
ATOM 678 N N . VAL A 1 122 ? 38.052 40.593 12.427 1.00 26.90 100 VAL A N 1
ATOM 679 C CA . VAL A 1 122 ? 38.720 40.751 11.075 1.00 26.35 100 VAL A CA 1
ATOM 680 C C . VAL A 1 122 ? 39.014 42.253 10.716 1.00 26.91 100 VAL A C 1
ATOM 681 O O . VAL A 1 122 ? 38.129 43.150 10.806 1.00 27.08 100 VAL A O 1
ATOM 693 N N . ALA A 1 124 ? 39.737 44.744 7.880 1.00 25.61 102 ALA A N 1
ATOM 694 C CA . ALA A 1 124 ? 39.553 44.996 6.463 1.00 27.49 102 ALA A CA 1
ATOM 695 C C . ALA A 1 124 ? 40.336 46.241 6.181 1.00 25.16 102 ALA A C 1
ATOM 696 O O . ALA A 1 124 ? 39.859 47.360 6.366 1.00 26.10 102 ALA A O 1
ATOM 698 N N . LEU A 1 125 ? 41.535 46.042 5.707 1.00 24.53 103 LEU A N 1
ATOM 699 C CA . LEU A 1 125 ? 42.453 47.152 5.490 1.00 25.78 103 LEU A CA 1
ATOM 700 C C . LEU A 1 125 ? 42.293 47.834 4.106 1.00 26.61 103 LEU A C 1
ATOM 701 O O . LEU A 1 125 ? 42.827 47.388 3.088 1.00 26.06 103 LEU A O 1
ATOM 706 N N . ASN A 1 126 ? 41.585 48.964 4.121 1.00 26.90 104 ASN A N 1
ATOM 707 C CA . ASN A 1 126 ? 41.135 49.644 2.920 1.00 26.41 104 ASN A CA 1
ATOM 708 C C . ASN A 1 126 ? 42.249 50.563 2.509 1.00 26.93 104 ASN A C 1
ATOM 709 O O . ASN A 1 126 ? 42.260 51.107 1.447 1.00 26.51 104 ASN A O 1
ATOM 714 N N . GLY A 1 127 ? 43.257 50.674 3.350 1.00 31.78 105 GLY A N 1
ATOM 715 C CA . GLY A 1 127 ? 44.450 51.422 3.029 1.00 27.02 105 GLY A CA 1
ATOM 716 C C . GLY A 1 127 ? 45.430 51.360 4.177 1.00 28.66 105 GLY A C 1
ATOM 717 O O . GLY A 1 127 ? 45.341 50.502 5.094 1.00 33.27 105 GLY A O 1
ATOM 718 N N . THR A 1 128 ? 46.372 52.269 4.134 1.00 28.57 106 THR A N 1
ATOM 719 C CA . THR A 1 128 ? 47.542 52.308 5.041 1.00 31.88 106 THR A CA 1
ATOM 720 C C . THR A 1 128 ? 47.181 52.333 6.552 1.00 31.62 106 THR A C 1
ATOM 721 O O . THR A 1 128 ? 46.191 52.986 6.970 1.00 29.30 106 THR A O 1
ATOM 725 N N . ALA A 1 129 ? 47.925 51.518 7.310 1.00 31.17 107 ALA A N 1
ATOM 726 C CA . ALA A 1 129 ? 47.830 51.451 8.788 1.00 30.88 107 ALA A CA 1
ATOM 727 C C . ALA A 1 129 ? 49.204 51.770 9.362 1.00 29.01 107 ALA A C 1
ATOM 728 O O . ALA A 1 129 ? 50.115 50.970 9.249 1.00 27.40 107 ALA A O 1
ATOM 730 N N . ALA A 1 130 ? 49.318 52.957 9.952 1.00 28.60 108 ALA A N 1
ATOM 731 C CA . ALA A 1 130 ? 50.546 53.487 10.486 1.00 27.79 108 ALA A CA 1
ATOM 732 C C . ALA A 1 130 ? 50.409 53.864 11.953 1.00 28.62 108 ALA A C 1
ATOM 733 O O . ALA A 1 130 ? 49.326 54.194 12.461 1.00 28.60 108 ALA A O 1
ATOM 735 N N . GLY A 1 131 ? 51.540 53.801 12.633 1.00 31.48 109 GLY A N 1
ATOM 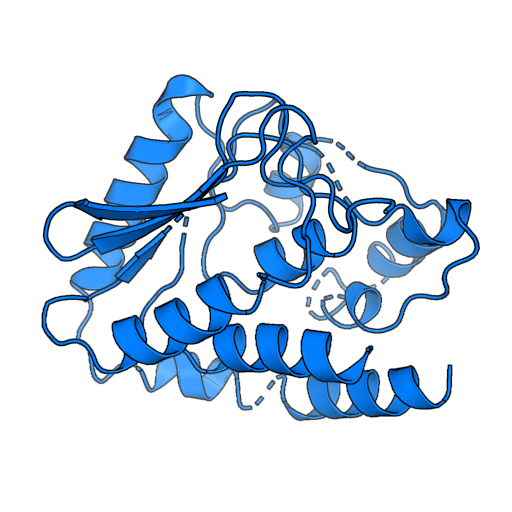736 C CA . GLY A 1 131 ? 51.642 54.128 14.036 1.00 28.98 109 GLY A CA 1
ATOM 737 C C . GLY A 1 131 ? 50.701 53.316 14.915 1.00 27.61 109 GLY A C 1
ATOM 738 O O . GLY A 1 131 ? 50.664 52.079 14.890 1.00 27.09 109 GLY A O 1
ATOM 739 N N . SER A 1 132 ? 49.926 54.011 15.720 1.00 27.14 110 SER A N 1
ATOM 740 C CA . SER A 1 132 ? 49.070 53.286 16.679 1.00 28.74 110 SER A CA 1
ATOM 741 C C . SER A 1 132 ? 47.992 52.502 15.947 1.00 24.79 110 SER A C 1
ATOM 742 O O . SER A 1 132 ? 47.505 51.467 16.464 1.00 24.99 110 SER A O 1
ATOM 745 N N . ALA A 1 133 ? 47.663 52.917 14.719 1.00 22.99 111 ALA A N 1
ATOM 746 C CA . ALA A 1 133 ? 46.709 52.126 13.856 1.00 25.76 111 ALA A CA 1
ATOM 747 C C . ALA A 1 133 ? 47.293 50.788 13.338 1.00 25.89 111 ALA A C 1
ATOM 748 O O . ALA A 1 133 ? 46.570 49.789 13.147 1.00 24.82 111 ALA A O 1
ATOM 750 N N . PHE A 1 134 ? 48.599 50.789 13.086 1.00 26.27 112 PHE A N 1
ATOM 751 C CA . PHE A 1 134 ? 49.364 49.554 12.788 1.00 27.27 112 PHE A CA 1
ATOM 752 C C . PHE A 1 134 ? 49.219 48.579 13.974 1.00 24.47 112 PHE A C 1
ATOM 753 O O . PHE A 1 134 ? 48.793 47.434 13.855 1.00 25.39 112 PHE A O 1
ATOM 761 N N . GLN A 1 135 ? 49.406 49.085 15.160 1.00 23.64 113 GLN A N 1
ATOM 762 C CA . GLN A 1 135 ? 49.237 48.244 16.315 1.00 23.64 113 GLN A CA 1
ATOM 763 C C . GLN A 1 135 ? 47.829 47.702 16.456 1.00 22.12 113 GLN A C 1
ATOM 764 O O . GLN A 1 135 ? 47.614 46.482 16.684 1.00 21.95 113 GLN A O 1
ATOM 770 N N . VAL A 1 136 ? 46.856 48.568 16.290 1.00 21.65 114 VAL A N 1
ATOM 771 C CA . VAL A 1 136 ? 45.470 48.069 16.427 1.00 22.40 114 VAL A CA 1
ATOM 772 C C . VAL A 1 136 ? 45.184 47.001 15.389 1.00 21.00 114 VAL A C 1
ATOM 773 O O . VAL A 1 136 ? 44.549 45.962 15.682 1.00 23.37 114 VAL A O 1
ATOM 777 N N . ALA A 1 137 ? 45.645 47.254 14.158 1.00 21.25 115 ALA A N 1
ATOM 778 C CA . ALA A 1 137 ? 45.463 46.297 13.060 1.00 23.14 115 ALA A CA 1
ATOM 779 C C . ALA A 1 137 ? 46.074 44.940 13.414 1.00 21.49 115 ALA A C 1
ATOM 780 O O . ALA A 1 137 ? 45.466 43.905 13.204 1.00 21.40 115 ALA A O 1
ATOM 782 N N . LEU A 1 138 ? 47.216 44.956 14.078 1.00 24.25 116 LEU A N 1
ATOM 783 C CA . LEU A 1 138 ? 47.889 43.708 14.420 1.00 23.94 116 LEU A CA 1
ATOM 784 C C . LEU A 1 138 ? 47.270 43.021 15.595 1.00 24.14 116 LEU A C 1
ATOM 785 O O . LEU A 1 138 ? 47.489 41.809 15.780 1.00 22.08 116 LEU A O 1
ATOM 790 N N . LEU A 1 139 ? 46.404 43.709 16.313 1.00 22.43 117 LEU A N 1
ATOM 791 C CA . LEU A 1 139 ? 45.603 43.041 17.393 1.00 24.33 117 LEU A CA 1
ATOM 792 C C . LEU A 1 139 ? 44.314 42.385 16.878 1.00 25.20 117 LEU A C 1
ATOM 793 O O . LEU A 1 139 ? 43.602 41.655 17.625 1.00 24.52 117 LEU A O 1
ATOM 798 N N . GLY A 1 140 ? 43.968 42.637 15.619 1.00 24.75 118 GLY A N 1
ATOM 799 C CA . GLY A 1 140 ? 42.968 41.781 14.967 1.00 25.48 118 GLY A CA 1
ATOM 800 C C . GLY A 1 140 ? 43.419 40.296 14.839 1.00 22.75 118 GLY A C 1
ATOM 801 O O . GLY A 1 140 ? 44.579 40.000 14.926 1.00 23.73 118 GLY A O 1
ATOM 802 N N . ASP A 1 141 ? 42.498 39.390 14.587 1.00 20.57 119 ASP A N 1
ATOM 803 C CA . ASP A 1 141 ? 42.807 37.993 14.357 1.00 25.00 119 ASP A CA 1
ATOM 804 C C . ASP A 1 141 ? 43.292 37.798 12.944 1.00 25.10 119 ASP A C 1
ATOM 805 O O . ASP A 1 141 ? 44.311 37.122 12.714 1.00 26.26 119 ASP A O 1
ATOM 810 N N . ILE A 1 142 ? 42.616 38.442 12.007 1.00 25.93 120 ILE A N 1
ATOM 811 C CA . ILE A 1 142 ? 42.888 38.241 10.605 1.00 25.95 120 ILE A CA 1
ATOM 812 C C . ILE A 1 142 ? 42.918 39.557 9.906 1.00 25.51 120 ILE A C 1
ATOM 813 O O . ILE A 1 142 ? 42.121 40.400 10.218 1.00 25.88 120 ILE A O 1
ATOM 818 N N . ARG A 1 143 ? 43.914 39.747 9.033 1.00 23.68 121 ARG A N 1
ATOM 819 C CA . ARG A 1 143 ? 44.044 40.878 8.221 1.00 24.25 121 ARG A CA 1
ATOM 820 C C . ARG A 1 143 ? 43.911 40.605 6.688 1.00 27.85 121 ARG A C 1
ATOM 821 O O . ARG A 1 143 ? 44.572 39.694 6.105 1.00 28.64 121 ARG A O 1
ATOM 829 N N . VAL A 1 144 ? 43.113 41.463 6.050 1.00 23.59 122 VAL A N 1
ATOM 830 C CA . VAL A 1 144 ? 42.893 41.473 4.630 1.00 24.38 122 VAL A CA 1
ATOM 831 C C . VAL A 1 144 ? 43.245 42.838 4.119 1.00 24.09 122 VAL A C 1
ATOM 832 O O . VAL A 1 144 ? 42.876 43.841 4.699 1.00 27.19 122 VAL A O 1
ATOM 836 N N . GLY A 1 145 ? 43.997 42.895 3.035 1.00 23.11 123 GLY A N 1
ATOM 837 C CA . GLY A 1 145 ? 44.303 44.146 2.429 1.00 23.07 123 GLY A CA 1
ATOM 838 C C . GLY A 1 145 ? 44.327 44.039 0.925 1.00 24.81 123 GLY A C 1
ATOM 839 O O . GLY A 1 145 ? 43.949 43.006 0.334 1.00 24.38 123 GLY A O 1
ATOM 840 N N . HIS A 1 146 ? 44.831 45.110 0.335 1.00 25.77 124 HIS A N 1
ATOM 841 C CA . HIS A 1 146 ? 45.008 45.195 -1.101 1.00 27.46 124 HIS A CA 1
ATOM 842 C C . HIS A 1 146 ? 46.374 45.776 -1.373 1.00 25.82 124 HIS A C 1
ATOM 843 O O . HIS A 1 146 ? 47.072 46.223 -0.412 1.00 26.25 124 HIS A O 1
ATOM 850 N N . PRO A 1 147 ? 46.776 45.760 -2.660 1.00 25.11 125 PRO A N 1
ATOM 851 C CA . PRO A 1 147 ? 48.194 46.032 -2.939 1.00 27.78 125 PRO A CA 1
ATOM 852 C C . PRO A 1 147 ? 48.741 47.416 -2.609 1.00 30.05 125 PRO A C 1
ATOM 853 O O . PRO A 1 147 ? 49.943 47.611 -2.606 1.00 34.76 125 PRO A O 1
ATOM 857 N N . GLY A 1 148 ? 47.878 48.399 -2.423 1.00 30.85 126 GLY A N 1
ATOM 858 C CA . GLY A 1 148 ? 48.341 49.718 -2.030 1.00 29.66 126 GLY A CA 1
ATOM 859 C C . GLY A 1 148 ? 48.427 49.900 -0.525 1.00 30.40 126 GLY A C 1
ATOM 860 O O . GLY A 1 148 ? 48.785 50.977 -0.095 1.00 29.60 126 GLY A O 1
ATOM 861 N N . VAL A 1 149 ? 48.078 48.879 0.275 1.00 27.69 127 VAL A N 1
ATOM 862 C CA . VAL A 1 149 ? 48.140 49.033 1.744 1.00 30.40 127 VAL A CA 1
ATOM 863 C C . VAL A 1 149 ? 49.608 49.042 2.209 1.00 28.65 127 VAL A C 1
ATOM 864 O O . VAL A 1 149 ? 50.363 48.134 1.919 1.00 32.02 127 VAL A O 1
ATOM 868 N N . ARG A 1 150 ? 50.007 50.097 2.873 1.00 30.00 128 ARG A N 1
ATOM 869 C CA . ARG A 1 150 ? 51.288 50.151 3.556 1.00 33.37 128 ARG A CA 1
ATOM 870 C C . ARG A 1 150 ? 51.047 50.016 5.063 1.00 28.08 128 ARG A C 1
ATOM 871 O O . ARG A 1 150 ? 49.997 50.359 5.542 1.00 25.34 128 ARG A O 1
ATOM 887 N N . GLY A 1 152 ? 53.196 50.284 8.956 1.00 23.53 130 GLY A N 1
ATOM 888 C CA . GLY A 1 152 ? 54.382 50.351 9.778 1.00 25.38 130 GLY A CA 1
ATOM 889 C C . GLY A 1 152 ? 54.311 51.321 10.908 1.00 24.58 130 GLY A C 1
ATOM 890 O O . GLY A 1 152 ? 53.235 51.854 11.212 1.00 23.00 130 GLY A O 1
ATOM 891 N N . GLN A 1 153 ? 55.478 51.573 11.495 1.00 25.00 131 GLN A N 1
ATOM 892 C CA . GLN A 1 153 ? 55.585 52.427 12.677 1.00 29.03 131 GLN A CA 1
ATOM 893 C C . GLN A 1 153 ? 56.578 53.596 12.640 1.00 28.29 131 GLN A C 1
ATOM 894 O O . GLN A 1 153 ? 57.758 53.444 13.051 1.00 27.51 131 GLN A O 1
ATOM 900 N N . PRO A 1 154 ? 56.149 54.745 12.164 1.00 29.12 132 PRO A N 1
ATOM 901 C CA . PRO A 1 154 ? 57.059 55.873 11.920 1.00 31.05 132 PRO A CA 1
ATOM 902 C C . PRO A 1 154 ? 57.361 56.798 13.112 1.00 29.38 132 PRO A C 1
ATOM 903 O O . PRO A 1 154 ? 58.031 57.792 12.941 1.00 33.31 132 PRO A O 1
ATOM 907 N N . GLU A 1 155 ? 56.881 56.416 14.279 1.00 30.68 133 GLU A N 1
ATOM 908 C CA . GLU A 1 155 ? 57.039 57.088 15.564 1.00 33.67 133 GLU A CA 1
ATOM 909 C C . GLU A 1 155 ? 58.448 57.628 15.838 1.00 33.16 133 GLU A C 1
ATOM 910 O O . GLU A 1 155 ? 58.603 58.752 16.337 1.00 34.70 133 GLU A O 1
ATOM 916 N N . ILE A 1 156 ? 59.478 56.869 15.520 1.00 29.39 134 ILE A N 1
ATOM 917 C CA . ILE A 1 156 ? 60.839 57.388 15.761 1.00 31.13 134 ILE A CA 1
ATOM 918 C C . ILE A 1 156 ? 61.165 58.727 15.109 1.00 33.94 134 ILE A C 1
ATOM 919 O O . ILE A 1 156 ? 61.923 59.530 15.713 1.00 29.72 134 ILE A O 1
ATOM 924 N N . ASN A 1 157 ? 60.596 58.979 13.918 1.00 34.27 135 ASN A N 1
ATOM 925 C CA . ASN A 1 157 ? 60.810 60.238 13.171 1.00 38.73 135 ASN A CA 1
ATOM 926 C C . ASN A 1 157 ? 60.168 61.467 13.855 1.00 39.22 135 ASN A C 1
ATOM 927 O O . ASN A 1 157 ? 60.585 62.586 13.645 1.00 50.08 135 ASN A O 1
ATOM 932 N N . ALA A 1 158 ? 59.185 61.239 14.706 1.00 39.35 136 ALA A N 1
ATOM 933 C CA . ALA A 1 158 ? 58.598 62.298 15.521 1.00 41.18 136 ALA A CA 1
ATOM 934 C C . ALA A 1 158 ? 59.225 62.312 16.901 1.00 35.83 136 ALA A C 1
ATOM 935 O O . ALA A 1 158 ? 58.695 62.917 17.790 1.00 36.35 136 ALA A O 1
ATOM 937 N N . GLY A 1 159 ? 60.333 61.613 17.102 1.00 37.89 137 GLY A N 1
ATOM 938 C CA . GLY A 1 159 ? 60.984 61.531 18.434 1.00 33.71 137 GLY A CA 1
ATOM 939 C C . GLY A 1 159 ? 60.192 60.777 19.469 1.00 37.44 137 GLY A C 1
ATOM 940 O O . GLY A 1 159 ? 60.413 60.956 20.630 1.00 35.29 137 GLY A O 1
ATOM 941 N N . ILE A 1 160 ? 59.262 59.905 19.068 1.00 39.56 138 ILE A N 1
ATOM 942 C CA . ILE A 1 160 ? 58.536 59.063 20.030 1.00 39.08 138 ILE A CA 1
ATOM 943 C C . ILE A 1 160 ? 59.259 57.689 20.189 1.00 38.41 138 ILE A C 1
ATOM 944 O O . ILE A 1 160 ? 59.543 57.026 19.190 1.00 36.82 138 ILE A O 1
ATOM 949 N N . ALA A 1 161 ? 59.541 57.290 21.434 1.00 37.15 139 ALA A N 1
ATOM 950 C CA . ALA A 1 161 ? 60.111 55.977 21.755 1.00 41.68 139 ALA A CA 1
ATOM 951 C C . ALA A 1 161 ? 58.964 54.992 21.789 1.00 44.33 139 ALA A C 1
ATOM 952 O O . ALA A 1 161 ? 57.850 55.340 22.201 1.00 48.04 139 ALA A O 1
ATOM 954 N N . SER A 1 162 ? 59.232 53.776 21.322 1.00 41.80 140 SER A N 1
ATOM 955 C CA . SER A 1 162 ? 58.180 52.795 21.059 1.00 44.79 140 SER A CA 1
ATOM 956 C C . SER A 1 162 ? 58.303 51.627 22.025 1.00 40.87 140 SER A C 1
ATOM 957 O O . SER A 1 162 ? 59.415 51.097 22.280 1.00 42.58 140 SER A O 1
ATOM 960 N N . THR A 1 163 ? 57.177 51.216 22.564 1.00 37.66 141 THR A N 1
ATOM 961 C CA . THR A 1 163 ? 57.171 50.020 23.418 1.00 40.12 141 THR A CA 1
ATOM 962 C C . THR A 1 163 ? 56.141 48.980 22.989 1.00 34.64 141 THR A C 1
ATOM 963 O O . THR A 1 163 ? 56.445 47.779 22.907 1.00 37.61 141 THR A O 1
ATOM 967 N N . THR A 1 164 ? 54.947 49.427 22.644 1.00 29.97 142 THR A N 1
ATOM 968 C CA . THR A 1 164 ? 53.877 48.509 22.231 1.00 30.53 142 THR A CA 1
ATOM 969 C C . THR A 1 164 ? 54.193 47.920 20.864 1.00 24.92 142 THR A C 1
ATOM 970 O O . THR A 1 164 ? 53.983 46.737 20.610 1.00 23.27 142 THR A O 1
ATOM 974 N N . GLY A 1 165 ? 54.642 48.766 19.962 1.00 21.93 143 GLY A N 1
ATOM 975 C CA . GLY A 1 165 ? 54.904 48.307 18.608 1.00 25.05 143 GLY A CA 1
ATOM 976 C C . GLY A 1 165 ? 55.909 47.180 18.572 1.00 26.69 143 GLY A C 1
ATOM 977 O O . GLY A 1 165 ? 55.641 46.103 18.020 1.00 25.94 143 GLY A O 1
ATOM 978 N N . PRO A 1 166 ? 57.069 47.402 19.213 1.00 23.96 144 PRO A N 1
ATOM 979 C CA . PRO A 1 166 ? 58.085 46.371 19.205 1.00 26.28 144 PRO A CA 1
ATOM 980 C C . PRO A 1 166 ? 57.604 45.058 19.821 1.00 25.25 144 PRO A C 1
ATOM 981 O O . PRO A 1 166 ? 57.915 44.023 19.283 1.00 23.15 144 PRO A O 1
ATOM 985 N N . TRP A 1 167 ? 56.807 45.133 20.885 1.00 24.38 145 TRP A N 1
ATOM 986 C CA . TRP A 1 167 ? 56.294 43.913 21.510 1.00 26.27 145 TRP A CA 1
ATOM 987 C C . TRP A 1 167 ? 55.494 43.113 20.505 1.00 25.26 145 TRP A C 1
ATOM 988 O O . TRP A 1 167 ? 55.748 41.908 20.299 1.00 22.14 145 TRP A O 1
ATOM 999 N N . ILE A 1 168 ? 54.502 43.764 19.925 1.00 24.47 146 ILE A N 1
ATOM 1000 C CA . ILE A 1 168 ? 53.626 43.115 18.964 1.00 26.18 146 ILE A CA 1
ATOM 1001 C C . ILE A 1 168 ? 54.367 42.698 17.694 1.00 23.25 146 ILE A C 1
ATOM 1002 O O . ILE A 1 168 ? 54.195 41.561 17.219 1.00 21.57 146 ILE A O 1
ATOM 1015 N N . ASN A 1 170 ? 57.501 41.977 17.334 1.00 21.81 148 ASN A N 1
ATOM 1016 C CA . ASN A 1 170 ? 58.387 40.824 17.626 1.00 22.44 148 ASN 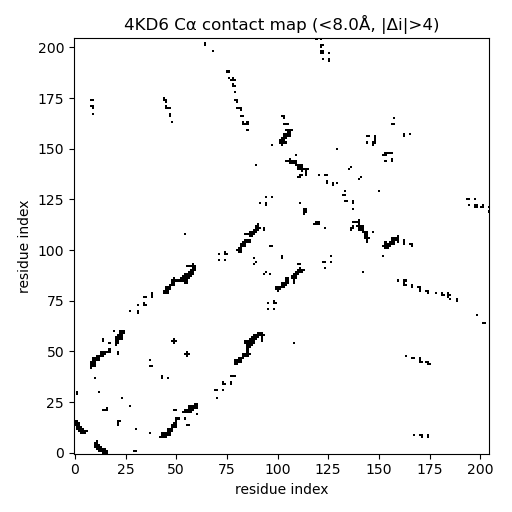A CA 1
ATOM 1017 C C . ASN A 1 170 ? 57.654 39.494 17.777 1.00 22.56 148 ASN A C 1
ATOM 1018 O O . ASN A 1 170 ? 58.131 38.462 17.286 1.00 20.62 148 ASN A O 1
ATOM 1023 N N . ALA A 1 171 ? 56.496 39.519 18.451 1.00 20.04 149 ALA A N 1
ATOM 1024 C CA . ALA A 1 171 ? 55.658 38.329 18.650 1.00 20.59 149 ALA A CA 1
ATOM 1025 C C . ALA A 1 171 ? 55.162 37.715 17.256 1.00 21.98 149 ALA A C 1
ATOM 1026 O O . ALA A 1 171 ? 54.847 36.506 17.158 1.00 20.98 149 ALA A O 1
ATOM 1036 N N . LEU A 1 173 ? 57.132 38.525 14.128 1.00 19.01 151 LEU A N 1
ATOM 1037 C CA . LEU A 1 173 ? 58.183 38.715 13.157 1.00 18.56 151 LEU A CA 1
ATOM 1038 C C . LEU A 1 173 ? 59.590 38.392 13.629 1.00 20.25 151 LEU A C 1
ATOM 1039 O O . LEU A 1 173 ? 60.490 38.201 12.764 1.00 20.50 151 LEU A O 1
ATOM 1044 N N . GLY A 1 174 ? 59.815 38.316 14.937 1.00 17.67 152 GLY A N 1
ATOM 1045 C CA . GLY A 1 174 ? 61.132 38.146 15.452 1.00 17.69 152 GLY A CA 1
ATOM 1046 C C . GLY A 1 174 ? 61.926 39.474 15.439 1.00 21.11 152 GLY A C 1
ATOM 1047 O O . GLY A 1 174 ? 61.461 40.513 14.908 1.00 18.90 152 GLY A O 1
ATOM 1056 N N . SER A 1 176 ? 64.817 40.662 14.234 1.00 21.13 154 SER A N 1
ATOM 1057 C CA . SER A 1 176 ? 65.564 41.305 13.137 1.00 20.03 154 SER A CA 1
ATOM 1058 C C . SER A 1 176 ? 64.649 42.246 12.324 1.00 21.48 154 SER A C 1
ATOM 1059 O O . SER A 1 176 ? 64.984 43.407 12.094 1.00 24.48 154 SER A O 1
ATOM 1062 N N . ARG A 1 177 ? 63.472 41.772 11.939 1.00 20.45 155 ARG A N 1
ATOM 1063 C CA . ARG A 1 177 ? 62.522 42.637 11.232 1.00 18.69 155 ARG A CA 1
ATOM 1064 C C . ARG A 1 177 ? 62.085 43.722 12.137 1.00 19.88 155 ARG A C 1
ATOM 1065 O O . ARG A 1 177 ? 62.031 44.848 11.696 1.00 22.29 155 ARG A O 1
ATOM 1073 N N . THR A 1 178 ? 61.817 43.422 13.411 1.00 18.62 156 THR A N 1
ATOM 1074 C CA . THR A 1 178 ? 61.283 44.408 14.342 1.00 19.99 156 THR A CA 1
ATOM 1075 C C . THR A 1 178 ? 62.188 45.592 14.618 1.00 21.89 156 THR A C 1
ATOM 1076 O O . THR A 1 178 ? 61.730 46.758 14.683 1.00 20.10 156 THR A O 1
ATOM 1080 N N . ILE A 1 179 ? 63.473 45.298 14.770 1.00 23.91 157 ILE A N 1
ATOM 1081 C CA . ILE A 1 179 ? 64.460 46.311 15.055 1.00 23.28 157 ILE A CA 1
ATOM 1082 C C . ILE A 1 179 ? 64.573 47.232 13.859 1.00 24.53 157 ILE A C 1
ATOM 1083 O O . ILE A 1 179 ? 64.472 48.420 14.027 1.00 22.10 157 ILE A O 1
ATOM 1088 N N . GLU A 1 180 ? 64.713 46.677 12.659 1.00 22.39 158 GLU A N 1
ATOM 1089 C CA . GLU A 1 180 ? 64.820 47.494 11.482 1.00 22.44 158 GLU A CA 1
ATOM 1090 C C . GLU A 1 180 ? 63.576 48.360 11.241 1.00 24.00 158 GLU A C 1
ATOM 1091 O O . GLU A 1 180 ? 63.694 49.600 10.926 1.00 25.68 158 GLU A O 1
ATOM 1097 N N . LEU A 1 181 ? 62.396 47.764 11.422 1.00 20.96 159 LEU A N 1
ATOM 1098 C CA . LEU A 1 181 ? 61.152 48.503 11.283 1.00 21.67 159 LEU A CA 1
ATOM 1099 C C . LEU A 1 181 ? 61.059 49.626 12.291 1.00 22.39 159 LEU A C 1
ATOM 1100 O O . LEU A 1 181 ? 60.644 50.742 11.931 1.00 22.55 159 LEU A O 1
ATOM 1105 N N . THR A 1 182 ? 61.530 49.371 13.515 1.00 22.84 160 THR A N 1
ATOM 1106 C CA . THR A 1 182 ? 61.333 50.349 14.601 1.00 23.09 160 THR A CA 1
ATOM 1107 C C . THR A 1 182 ? 62.318 51.521 14.446 1.00 23.44 160 THR A C 1
ATOM 1108 O O . THR A 1 182 ? 61.923 52.716 14.520 1.00 22.13 160 THR A O 1
ATOM 1112 N N . LEU A 1 183 ? 63.584 51.200 14.175 1.00 22.94 161 LEU A N 1
ATOM 1113 C CA . LEU A 1 183 ? 64.599 52.263 14.029 1.00 25.16 161 LEU A CA 1
ATOM 1114 C C . LEU A 1 183 ? 64.513 53.072 12.712 1.00 28.45 161 LEU A C 1
ATOM 1115 O O . LEU A 1 183 ? 64.874 54.260 12.708 1.00 29.12 161 LEU A O 1
ATOM 1120 N N . THR A 1 184 ? 64.087 52.427 11.606 1.00 28.34 162 THR A N 1
ATOM 1121 C CA . THR A 1 184 ? 63.860 53.148 10.336 1.00 27.54 162 THR A CA 1
ATOM 1122 C C . THR A 1 184 ? 62.568 53.937 10.364 1.00 26.23 162 THR A C 1
ATOM 1123 O O . THR A 1 184 ? 62.504 55.003 9.788 1.00 25.43 162 THR A O 1
ATOM 1127 N N . GLY A 1 185 ? 61.567 53.432 11.068 1.00 25.89 163 GLY A N 1
ATOM 1128 C CA . GLY A 1 185 ? 60.226 53.941 10.956 1.00 25.58 163 GLY A CA 1
ATOM 1129 C C . GLY A 1 185 ? 59.621 53.789 9.563 1.00 28.83 163 GLY A C 1
ATOM 1130 O O . GLY A 1 185 ? 58.659 54.473 9.263 1.00 31.33 163 GLY A O 1
ATOM 1131 N N . ARG A 1 186 ? 60.133 52.882 8.715 1.00 26.85 164 ARG A N 1
ATOM 1132 C CA . ARG A 1 186 ? 59.619 52.762 7.344 1.00 26.22 164 ARG A CA 1
ATOM 1133 C C . ARG A 1 186 ? 58.209 52.158 7.297 1.00 25.28 164 ARG A C 1
ATOM 1134 O O . ARG A 1 186 ? 57.830 51.395 8.200 1.00 23.89 164 ARG A O 1
ATOM 1142 N N . LEU A 1 187 ? 57.453 52.490 6.236 1.00 26.12 165 LEU A N 1
ATOM 1143 C CA . LEU A 1 187 ? 56.193 51.795 5.866 1.00 26.99 165 LEU A CA 1
ATOM 1144 C C . LEU A 1 187 ? 56.500 50.704 4.863 1.00 26.56 165 LEU A C 1
ATOM 1145 O O . LEU A 1 187 ? 57.194 50.923 3.880 1.00 24.28 165 LEU A O 1
ATOM 1158 N N . GLU A 1 189 ? 55.455 47.969 2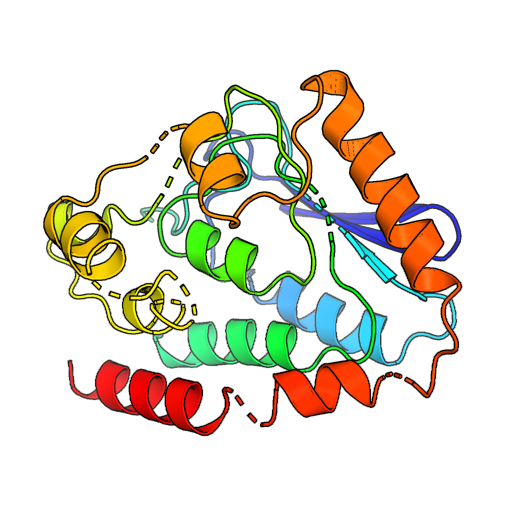.087 1.00 29.75 167 GLU A N 1
ATOM 1159 C CA . GLU A 1 189 ? 54.414 47.688 1.079 1.00 29.18 167 GLU A CA 1
ATOM 1160 C C . GLU A 1 189 ? 53.592 46.432 1.415 1.00 29.61 167 GLU A C 1
ATOM 1161 O O . GLU A 1 189 ? 54.094 45.493 2.084 1.00 26.34 167 GLU A O 1
ATOM 1167 N N . ALA A 1 190 ? 52.399 46.353 0.824 1.00 25.42 168 ALA A N 1
ATOM 1168 C CA . ALA A 1 190 ? 51.471 45.273 1.031 1.00 26.24 168 ALA A CA 1
ATOM 1169 C C . ALA A 1 190 ? 52.023 43.901 0.790 1.00 24.48 168 ALA A C 1
ATOM 1170 O O . ALA A 1 190 ? 51.720 42.990 1.559 1.00 24.82 168 ALA A O 1
ATOM 1172 N N . GLU A 1 191 ? 52.817 43.753 -0.245 1.00 25.00 169 GLU A N 1
ATOM 1173 C CA . GLU A 1 191 ? 53.376 42.474 -0.670 1.00 28.38 169 GLU A CA 1
ATOM 1174 C C . GLU A 1 191 ? 54.349 41.941 0.407 1.00 25.30 169 GLU A C 1
ATOM 1175 O O . GLU A 1 191 ? 54.346 40.792 0.661 1.00 25.31 169 GLU A O 1
ATOM 1181 N N . GLU A 1 192 ? 55.204 42.811 0.943 1.00 25.10 170 GLU A N 1
ATOM 1182 C CA . GLU A 1 192 ? 56.094 42.500 2.059 1.00 25.13 170 GLU A CA 1
ATOM 1183 C C . GLU A 1 192 ? 55.244 42.084 3.287 1.00 22.65 170 GLU A C 1
ATOM 1184 O O . GLU A 1 192 ? 55.450 41.006 3.839 1.00 21.22 170 GLU A O 1
ATOM 1190 N N . CYS A 1 193 ? 54.210 42.851 3.607 1.00 22.29 171 CYS A N 1
ATOM 1191 C CA . CYS A 1 193 ? 53.329 42.531 4.751 1.00 21.14 171 CYS A CA 1
ATOM 1192 C C . CYS A 1 193 ? 52.743 41.129 4.621 1.00 22.14 171 CYS A C 1
ATOM 1193 O O . CYS A 1 193 ? 52.643 40.347 5.618 1.00 18.49 171 CYS A O 1
ATOM 1196 N N . HIS A 1 194 ? 52.351 40.802 3.396 1.00 21.35 172 HIS A N 1
ATOM 1197 C CA . HIS A 1 194 ? 51.688 39.542 3.130 1.00 23.23 172 HIS A CA 1
ATOM 1198 C C . HIS A 1 194 ? 52.730 38.402 3.199 1.00 22.27 172 HIS A C 1
ATOM 1199 O O . HIS A 1 194 ? 52.473 37.373 3.813 1.00 23.58 172 HIS A O 1
ATOM 1206 N N . ARG A 1 195 ? 53.879 38.600 2.575 1.00 19.11 173 ARG A N 1
ATOM 1207 C CA . ARG A 1 195 ? 54.937 37.580 2.512 1.00 21.08 173 ARG A CA 1
ATOM 1208 C C . ARG A 1 195 ? 55.471 37.199 3.946 1.00 20.02 173 ARG A C 1
ATOM 1209 O O . ARG A 1 195 ? 55.662 36.029 4.279 1.00 17.95 173 ARG A O 1
ATOM 1217 N N . ILE A 1 196 ? 55.645 38.196 4.809 1.00 19.01 174 ILE A N 1
ATOM 1218 C CA . ILE A 1 196 ? 56.115 37.941 6.189 1.00 18.85 174 ILE A CA 1
ATOM 1219 C C . ILE A 1 196 ? 55.007 37.558 7.171 1.00 20.17 174 ILE A C 1
ATOM 1220 O O . ILE A 1 196 ? 55.234 37.338 8.347 1.00 21.90 174 ILE A O 1
ATOM 1225 N N . GLY A 1 197 ? 53.777 37.459 6.680 1.00 24.01 175 GLY A N 1
ATOM 1226 C CA . GLY A 1 197 ? 52.665 36.931 7.462 1.00 20.69 175 GLY A CA 1
ATOM 1227 C C . GLY A 1 197 ? 51.785 37.901 8.195 1.00 21.19 175 GLY A C 1
ATOM 1228 O O . GLY A 1 197 ? 50.892 37.471 8.990 1.00 21.92 175 GLY A O 1
ATOM 1229 N N . LEU A 1 198 ? 52.020 39.195 8.028 1.00 21.39 176 LEU A N 1
ATOM 1230 C CA . LEU A 1 198 ? 51.151 40.199 8.679 1.00 20.80 176 LEU A CA 1
ATOM 1231 C C . LEU A 1 198 ? 49.786 40.316 7.962 1.00 24.82 176 LEU A C 1
ATOM 1232 O O . LEU A 1 198 ? 48.744 40.382 8.603 1.00 25.94 176 LEU A O 1
ATOM 1237 N N . ILE A 1 199 ? 49.779 40.318 6.639 1.00 24.87 177 ILE A N 1
ATOM 1238 C CA . ILE A 1 199 ? 48.500 40.336 5.901 1.00 22.74 177 ILE A CA 1
ATOM 1239 C C . ILE A 1 199 ? 48.205 38.905 5.443 1.00 23.25 177 ILE A C 1
ATOM 1240 O O . ILE A 1 199 ? 49.052 38.252 4.879 1.00 27.28 177 ILE A O 1
ATOM 1245 N N . HIS A 1 200 ? 47.012 38.402 5.767 1.00 22.46 178 HIS A N 1
ATOM 1246 C CA . HIS A 1 200 ? 46.656 37.028 5.472 1.00 22.71 178 HIS A CA 1
ATOM 1247 C C . HIS A 1 200 ? 46.117 36.867 4.074 1.00 26.28 178 HIS A C 1
ATOM 1248 O O . HIS A 1 200 ? 46.346 35.819 3.442 1.00 25.99 178 HIS A O 1
ATOM 1255 N N . HIS A 1 201 ? 45.421 37.886 3.576 1.00 26.93 179 HIS A N 1
ATOM 1256 C CA . HIS A 1 201 ? 44.841 37.875 2.208 1.00 27.75 179 HIS A CA 1
ATOM 1257 C C . HIS A 1 201 ? 45.042 39.211 1.534 1.00 29.68 179 HIS A C 1
ATOM 1258 O O . HIS A 1 201 ? 44.756 40.276 2.108 1.00 24.30 179 HIS A O 1
ATOM 1265 N N . LEU A 1 202 ? 45.624 39.155 0.339 1.00 27.72 180 LEU A N 1
ATOM 1266 C CA . LEU A 1 202 ? 45.696 40.311 -0.517 1.00 31.32 180 LEU A CA 1
ATOM 1267 C C . LEU A 1 202 ? 44.654 40.167 -1.627 1.00 31.45 180 LEU A C 1
ATOM 1268 O O . LEU A 1 202 ? 44.691 39.208 -2.381 1.00 32.23 180 LEU A O 1
ATOM 1273 N N . VAL A 1 203 ? 43.758 41.123 -1.755 1.00 29.53 181 VAL A N 1
ATOM 1274 C CA . VAL A 1 203 ? 42.815 41.109 -2.847 1.00 27.37 181 VAL A CA 1
ATOM 1275 C C . VAL A 1 203 ? 42.695 42.485 -3.524 1.00 29.55 181 VAL A C 1
ATOM 1276 O O . VAL A 1 203 ? 43.310 43.459 -3.092 1.00 26.06 181 VAL A O 1
ATOM 1280 N N . ASP A 1 204 ? 41.882 42.555 -4.590 1.00 26.21 182 ASP A N 1
ATOM 1281 C CA . ASP A 1 204 ? 41.662 43.830 -5.284 1.00 29.93 182 ASP A CA 1
ATOM 1282 C C . ASP A 1 204 ? 41.067 44.805 -4.303 1.00 24.71 182 ASP A C 1
ATOM 1283 O O . ASP A 1 204 ? 40.292 44.425 -3.453 1.00 28.64 182 ASP A O 1
ATOM 1288 N N . GLU A 1 205 ? 41.486 46.047 -4.381 1.00 29.43 183 GLU A N 1
ATOM 1289 C CA . GLU A 1 205 ? 40.991 47.119 -3.493 1.00 35.37 183 GLU A CA 1
ATOM 1290 C C . GLU A 1 205 ? 39.482 47.102 -3.262 1.00 35.11 183 GLU A C 1
ATOM 1291 O O . GLU A 1 205 ? 38.968 47.156 -2.105 1.00 36.01 183 GLU A O 1
ATOM 1297 N N . ASP A 1 206 ? 38.748 46.914 -4.351 1.00 33.82 184 ASP A N 1
ATOM 1298 C CA . ASP A 1 206 ? 37.281 46.859 -4.266 1.00 31.37 184 ASP A CA 1
ATOM 1299 C C . ASP A 1 206 ? 36.727 45.544 -3.726 1.00 27.17 184 ASP A C 1
ATOM 1300 O O . ASP A 1 206 ? 35.545 45.417 -3.528 1.00 29.01 184 ASP A O 1
ATOM 1305 N N . LYS A 1 207 ? 37.553 44.530 -3.518 1.00 28.84 185 LYS A N 1
ATOM 1306 C CA . LYS A 1 207 ? 37.114 43.280 -2.879 1.00 28.80 185 LYS A CA 1
ATOM 1307 C C . LYS A 1 207 ? 37.479 43.134 -1.389 1.00 26.64 185 LYS A C 1
ATOM 1308 O O . LYS A 1 207 ? 37.210 42.108 -0.785 1.00 25.81 185 LYS A O 1
ATOM 1314 N N . VAL A 1 208 ? 38.205 44.100 -0.830 1.00 29.47 186 VAL A N 1
ATOM 1315 C CA . VAL A 1 208 ? 38.751 43.939 0.516 1.00 26.57 186 VAL A CA 1
ATOM 1316 C C . VAL A 1 208 ? 37.605 43.685 1.482 1.00 29.01 186 VAL A C 1
ATOM 1317 O O . VAL A 1 208 ? 37.653 42.791 2.289 1.00 25.72 186 VAL A O 1
ATOM 1321 N N . PHE A 1 209 ? 36.539 44.456 1.372 1.00 33.78 187 PHE A N 1
ATOM 1322 C CA . PHE A 1 209 ? 35.479 44.308 2.361 1.00 31.98 187 PHE A CA 1
ATOM 1323 C C . PHE A 1 209 ? 34.747 43.020 2.213 1.00 30.09 187 PHE A C 1
ATOM 1324 O O . PHE A 1 209 ? 34.497 42.330 3.230 1.00 29.15 187 PHE A O 1
ATOM 1332 N N . ASP A 1 210 ? 34.414 42.636 0.969 1.00 34.11 188 ASP A N 1
ATOM 1333 C CA . ASP A 1 210 ? 33.764 41.306 0.746 1.00 34.83 188 ASP A CA 1
ATOM 1334 C C . ASP A 1 210 ? 34.602 40.126 1.238 1.00 33.03 188 ASP A C 1
ATOM 1335 O O . ASP A 1 210 ? 34.059 39.121 1.726 1.00 31.54 188 ASP A O 1
ATOM 1340 N N . LYS A 1 211 ? 35.909 40.181 1.007 1.00 29.82 189 LYS A N 1
ATOM 1341 C CA . LYS A 1 211 ? 36.781 39.085 1.470 1.00 30.00 189 LYS A CA 1
ATOM 1342 C C . LYS A 1 211 ? 36.747 39.057 3.024 1.00 26.69 189 LYS A C 1
ATOM 1343 O O . LYS A 1 211 ? 36.589 37.987 3.647 1.00 23.40 189 LYS A O 1
ATOM 1349 N N . ALA A 1 212 ? 36.847 40.262 3.625 1.00 28.47 190 ALA A N 1
ATOM 1350 C CA . ALA A 1 212 ? 36.743 40.410 5.081 1.00 27.79 190 ALA A CA 1
ATOM 1351 C C . ALA A 1 212 ? 35.434 39.818 5.576 1.00 28.79 190 ALA A C 1
ATOM 1352 O O . ALA A 1 212 ? 35.416 39.046 6.576 1.00 29.67 190 ALA A O 1
ATOM 1354 N N . LEU A 1 213 ? 34.330 40.119 4.887 1.00 30.25 191 LEU A N 1
ATOM 1355 C CA . LEU A 1 213 ? 33.001 39.553 5.308 1.00 32.62 191 LEU A CA 1
ATOM 1356 C C . LEU A 1 213 ? 32.940 38.028 5.193 1.00 32.81 191 LEU A C 1
ATOM 1357 O O . LEU A 1 213 ? 32.441 37.285 6.091 1.00 31.46 191 LEU A O 1
ATOM 1362 N N . GLU A 1 214 ? 33.463 37.540 4.079 1.00 33.78 192 GLU A N 1
ATOM 1363 C CA . GLU A 1 214 ? 33.497 36.116 3.856 1.00 30.99 192 GLU A CA 1
ATOM 1364 C C . GLU A 1 214 ? 34.351 35.400 4.927 1.00 29.93 192 GLU A C 1
ATOM 1365 O O . GLU A 1 214 ? 33.962 34.390 5.471 1.00 31.12 192 GLU A O 1
ATOM 1371 N N . ILE A 1 215 ? 35.508 35.952 5.266 1.00 28.86 193 ILE A N 1
ATOM 1372 C CA . ILE A 1 215 ? 36.283 35.363 6.347 1.00 29.15 193 ILE A CA 1
ATOM 1373 C C . ILE A 1 215 ? 35.525 35.460 7.650 1.00 24.83 193 ILE A C 1
ATOM 1374 O O . ILE A 1 215 ? 35.498 34.517 8.448 1.00 24.15 193 ILE A O 1
ATOM 1379 N N . ALA A 1 216 ? 34.957 36.628 7.921 1.00 27.15 194 ALA A N 1
ATOM 1380 C CA . ALA A 1 216 ? 34.279 36.823 9.217 1.00 26.48 194 ALA A CA 1
ATOM 1381 C C . ALA A 1 216 ? 33.097 35.888 9.345 1.00 26.00 194 ALA A C 1
ATOM 1382 O O . ALA A 1 216 ? 32.867 35.296 10.394 1.00 26.63 194 ALA A O 1
ATOM 1384 N N . THR A 1 217 ? 32.336 35.764 8.263 1.00 29.85 195 THR A N 1
ATOM 1385 C CA . THR A 1 217 ? 31.257 34.751 8.173 1.00 32.90 195 THR A CA 1
ATOM 1386 C C . THR A 1 217 ? 31.757 33.330 8.431 1.00 34.37 195 THR A C 1
ATOM 1387 O O . THR A 1 217 ? 31.180 32.601 9.188 1.00 38.68 195 THR A O 1
ATOM 1391 N N . GLU A 1 218 ? 32.882 32.951 7.848 1.00 34.76 196 GLU A N 1
ATOM 1392 C CA . GLU A 1 218 ? 33.417 31.584 8.043 1.00 34.84 196 GLU A CA 1
ATOM 1393 C C . GLU A 1 218 ? 33.826 31.403 9.520 1.00 31.96 196 GLU A C 1
ATOM 1394 O O . GLU A 1 218 ? 33.626 30.352 10.124 1.00 29.27 196 GLU A O 1
ATOM 1400 N N . LEU A 1 219 ? 34.430 32.425 10.104 1.00 28.30 197 LEU A N 1
ATOM 1401 C CA . LEU A 1 219 ? 34.821 32.300 11.480 1.00 30.02 197 LEU A CA 1
ATOM 1402 C C . LEU A 1 219 ? 33.618 32.397 12.412 1.00 29.35 197 LEU A C 1
ATOM 1403 O O . LEU A 1 219 ? 33.601 31.761 13.487 1.00 29.51 197 LEU A O 1
ATOM 1408 N N . ALA A 1 220 ? 32.642 33.199 12.033 1.00 29.43 198 ALA A N 1
ATOM 1409 C CA . ALA A 1 220 ? 31.399 33.183 12.815 1.00 35.86 198 ALA A CA 1
ATOM 1410 C C . ALA A 1 220 ? 30.786 31.753 12.924 1.00 35.23 198 ALA A C 1
ATOM 1411 O O . ALA A 1 220 ? 30.108 31.443 13.889 1.00 35.21 198 ALA A O 1
ATOM 1413 N N . ALA A 1 221 ? 31.008 30.890 11.922 1.00 36.97 199 ALA A N 1
ATOM 1414 C CA . ALA A 1 221 ? 30.418 29.543 11.914 1.00 33.93 199 ALA A CA 1
ATOM 1415 C C . ALA A 1 221 ? 31.176 28.562 12.746 1.00 37.05 199 ALA A C 1
ATOM 1416 O O . ALA A 1 221 ? 30.689 27.481 12.948 1.00 38.77 199 ALA A O 1
ATOM 1418 N N . LYS A 1 222 ? 32.358 28.904 13.272 1.00 37.08 200 LYS A N 1
ATOM 1419 C CA . LYS A 1 222 ? 33.072 27.949 14.074 1.00 33.59 200 LYS A CA 1
ATOM 1420 C C . LYS A 1 222 ? 32.334 27.750 15.434 1.00 37.03 200 LYS A C 1
ATOM 1421 O O . LYS A 1 222 ? 31.668 28.654 15.972 1.00 34.11 200 LYS A O 1
ATOM 1427 N N . PRO A 1 223 ? 32.478 26.574 16.022 1.00 38.18 201 PRO A N 1
ATOM 1428 C CA . PRO A 1 223 ? 31.839 26.391 17.322 1.00 34.68 201 PRO A CA 1
ATOM 1429 C C . PRO A 1 223 ? 32.283 27.423 18.353 1.00 36.51 201 PRO A C 1
ATOM 1430 O O . PRO A 1 223 ? 33.469 27.548 18.642 1.00 34.94 201 PRO A O 1
ATOM 1434 N N . PRO A 1 224 ? 31.325 28.158 18.924 1.00 38.94 202 PRO A N 1
ATOM 1435 C CA . PRO A 1 224 ? 31.652 29.316 19.759 1.00 35.74 202 PRO A CA 1
ATOM 1436 C C . PRO A 1 224 ? 32.529 29.115 20.996 1.00 33.82 202 PRO A C 1
ATOM 1437 O O . PRO A 1 224 ? 33.245 30.028 21.385 1.00 33.54 202 PRO A O 1
ATOM 1441 N N . VAL A 1 225 ? 32.372 27.973 21.659 1.00 33.22 203 VAL A N 1
ATOM 1442 C CA . VAL A 1 225 ? 33.131 27.610 22.850 1.00 37.45 203 VAL A CA 1
ATOM 1443 C C . VAL A 1 225 ? 34.652 27.412 22.520 1.00 34.01 203 VAL A C 1
ATOM 1444 O O . VAL A 1 225 ? 35.513 27.963 23.202 1.00 31.40 203 VAL A O 1
ATOM 1448 N N . ALA A 1 226 ? 34.937 26.654 21.455 1.00 31.23 204 ALA A N 1
ATOM 1449 C CA . ALA A 1 226 ? 36.290 26.439 20.973 1.00 29.73 204 ALA A CA 1
ATOM 1450 C C . ALA A 1 226 ? 36.877 27.768 20.509 1.00 31.22 204 ALA A C 1
ATOM 1451 O O . ALA A 1 226 ? 37.981 28.037 20.900 1.00 27.42 204 ALA A O 1
ATOM 1461 N N . ARG A 1 228 ? 36.078 30.912 21.637 1.00 28.12 206 ARG A N 1
ATOM 1462 C CA . ARG A 1 228 ? 36.360 31.660 22.837 1.00 27.27 206 ARG A CA 1
ATOM 1463 C C . ARG A 1 228 ? 37.550 31.097 23.578 1.00 25.33 206 ARG A C 1
ATOM 1464 O O . ARG A 1 228 ? 38.395 31.831 24.066 1.00 26.36 206 ARG A O 1
ATOM 1472 N N . LEU A 1 229 ? 37.633 29.796 23.692 1.00 23.83 207 LEU A N 1
ATOM 1473 C CA . LEU A 1 229 ? 38.753 29.217 24.400 1.00 25.15 207 LEU A CA 1
ATOM 1474 C C . LEU A 1 229 ? 40.055 29.410 23.654 1.00 24.38 207 LEU A C 1
ATOM 1475 O O . LEU A 1 229 ? 41.088 29.725 24.285 1.00 23.70 207 LEU A O 1
ATOM 1480 N N . ASP A 1 230 ? 40.016 29.297 22.329 1.00 23.54 208 ASP A N 1
ATOM 1481 C CA . ASP A 1 230 ? 41.226 29.560 21.510 1.00 24.03 208 ASP A CA 1
ATOM 1482 C C . ASP A 1 230 ? 41.734 30.998 21.712 1.00 24.63 208 ASP A C 1
ATOM 1483 O O . ASP A 1 230 ? 42.924 31.258 21.974 1.00 23.58 208 ASP A O 1
ATOM 1488 N N . LYS A 1 231 ? 40.802 31.950 21.623 1.00 28.11 209 LYS A N 1
ATOM 1489 C CA . LYS A 1 231 ? 41.140 33.346 21.802 1.00 27.73 209 LYS A CA 1
ATOM 1490 C C . LYS A 1 231 ? 41.617 33.654 23.204 1.00 24.91 209 LYS A C 1
ATOM 1491 O O . LYS A 1 231 ? 42.519 34.400 23.388 1.00 23.27 209 LYS A O 1
ATOM 1497 N N . GLN A 1 232 ? 41.047 33.031 24.199 1.00 26.25 210 GLN A N 1
ATOM 1498 C CA . GLN A 1 232 ? 41.539 33.227 25.547 1.00 28.19 210 GLN A CA 1
ATOM 1499 C C . GLN A 1 232 ? 42.990 32.669 25.650 1.00 25.46 210 GLN A C 1
ATOM 1500 O O . GLN A 1 232 ? 43.857 33.181 26.348 1.00 25.98 210 GLN A O 1
ATOM 1506 N N . ARG A 1 233 ? 43.231 31.571 24.988 1.00 26.36 211 ARG A N 1
ATOM 1507 C CA . ARG A 1 233 ? 44.571 30.973 24.976 1.00 28.29 211 ARG A CA 1
ATOM 1508 C C . ARG A 1 233 ? 45.622 31.906 24.334 1.00 26.01 211 ARG A C 1
ATOM 1509 O O . ARG A 1 233 ? 46.672 32.109 24.909 1.00 26.60 211 ARG A O 1
ATOM 1517 N N . PHE A 1 234 ? 45.292 32.518 23.212 1.00 24.59 212 PHE A N 1
ATOM 1518 C CA . PHE A 1 234 ? 46.198 33.525 22.597 1.00 27.57 212 PHE A CA 1
ATOM 1519 C C . PHE A 1 234 ? 46.470 34.694 23.521 1.00 30.89 212 PHE A C 1
ATOM 1520 O O . PHE A 1 234 ? 47.612 35.232 23.570 1.00 25.50 212 PHE A O 1
ATOM 1528 N N . ARG A 1 235 ? 45.409 35.122 24.214 1.00 25.53 213 ARG A N 1
ATOM 1529 C CA . ARG A 1 235 ? 45.565 36.196 25.197 1.00 29.28 213 ARG A CA 1
ATOM 1530 C C . ARG A 1 235 ? 46.535 35.790 26.303 1.00 25.71 213 ARG A C 1
ATOM 1531 O O . ARG A 1 235 ? 47.505 36.492 26.578 1.00 24.50 213 ARG A O 1
ATOM 1539 N N . GLU A 1 236 ? 46.324 34.624 26.874 1.00 25.65 214 GLU A N 1
ATOM 1540 C CA . GLU A 1 236 ? 47.201 34.120 27.953 1.00 30.03 214 GLU A CA 1
ATOM 1541 C C . GLU A 1 236 ? 48.644 33.919 27.526 1.00 28.62 214 GLU A C 1
ATOM 1542 O O . GLU A 1 236 ? 49.541 34.288 28.253 1.00 27.88 214 GLU A O 1
ATOM 1556 N N . THR A 1 238 ? 50.156 35.698 25.339 1.00 24.24 216 THR A N 1
ATOM 1557 C CA . THR A 1 238 ? 50.830 36.940 25.107 1.00 25.57 216 THR A CA 1
ATOM 1558 C C . THR A 1 238 ? 50.767 37.932 26.267 1.00 26.00 216 THR A C 1
ATOM 1559 O O . THR A 1 238 ? 51.401 38.993 26.205 1.00 26.52 216 THR A O 1
ATOM 1563 N N . GLU A 1 239 ? 49.963 37.621 27.268 1.00 26.37 217 GLU A N 1
ATOM 1564 C CA . GLU A 1 239 ? 49.724 38.522 28.410 1.00 28.95 217 GLU A CA 1
ATOM 1565 C C . GLU A 1 239 ? 50.992 38.951 29.144 1.00 29.18 217 GLU A C 1
ATOM 1566 O O . GLU A 1 239 ? 51.203 40.161 29.366 1.00 30.99 217 GLU A O 1
ATOM 1572 N N . PRO A 1 240 ? 51.877 38.024 29.473 1.00 25.17 218 PRO A N 1
ATOM 1573 C CA . PRO A 1 240 ? 53.086 38.589 30.176 1.00 27.14 218 PRO A CA 1
ATOM 1574 C C . PRO A 1 240 ? 53.852 39.656 29.347 1.00 27.79 218 PRO A C 1
ATOM 1575 O O . PRO A 1 240 ? 54.392 40.632 29.875 1.00 23.74 218 PRO A O 1
ATOM 1579 N N . GLY A 1 241 ? 53.972 39.426 28.053 1.00 26.17 219 GLY A N 1
ATOM 1580 C CA . GLY A 1 241 ? 54.655 40.395 27.215 1.00 26.33 219 GLY A CA 1
ATOM 1581 C C . GLY A 1 241 ? 53.858 41.689 27.119 1.00 26.31 219 GLY A C 1
ATOM 1582 O O . GLY A 1 241 ? 54.414 42.742 27.009 1.00 28.23 219 GLY A O 1
ATOM 1583 N N . PHE A 1 242 ? 52.531 41.587 27.095 1.00 33.21 220 PHE A N 1
ATOM 1584 C CA . PHE A 1 242 ? 51.690 42.754 27.052 1.00 31.53 220 PHE A CA 1
ATOM 1585 C C . PHE A 1 242 ? 51.886 43.575 28.362 1.00 33.47 220 PHE A C 1
ATOM 1586 O O . PHE A 1 242 ? 52.099 44.781 28.295 1.00 28.55 220 PHE A O 1
ATOM 1594 N N . ILE A 1 243 ? 51.834 42.908 29.519 1.00 32.88 221 ILE A N 1
ATOM 1595 C CA . ILE A 1 243 ? 52.041 43.588 30.828 1.00 37.31 221 ILE A CA 1
ATOM 1596 C C . ILE A 1 243 ? 53.399 44.270 30.853 1.00 33.14 221 ILE A C 1
ATOM 1597 O O . ILE A 1 243 ? 53.541 45.409 31.219 1.00 36.26 221 ILE A O 1
ATOM 1602 N N . ASP A 1 244 ? 54.406 43.549 30.417 1.00 33.71 222 ASP A N 1
ATOM 1603 C CA . ASP A 1 244 ? 55.729 44.072 30.411 1.00 31.80 222 ASP A CA 1
ATOM 1604 C C . ASP A 1 244 ? 55.807 45.330 29.606 1.00 37.36 222 ASP A C 1
ATOM 1605 O O . ASP A 1 244 ? 56.451 46.293 30.039 1.00 33.28 222 ASP A O 1
ATOM 1610 N N . CYS A 1 245 ? 55.142 45.381 28.451 1.00 37.94 223 CYS A N 1
ATOM 1611 C CA . CYS A 1 245 ? 55.365 46.581 27.637 1.00 40.80 223 CYS A CA 1
ATOM 1612 C C . CYS A 1 245 ? 54.470 47.743 28.078 1.00 34.78 223 CYS A C 1
ATOM 1613 O O . CYS A 1 245 ? 54.860 48.856 27.902 1.00 37.02 223 CYS A O 1
ATOM 1616 N N . ILE A 1 246 ? 53.320 47.492 28.679 1.00 41.22 224 ILE A N 1
ATOM 1617 C CA . ILE A 1 246 ? 52.571 48.509 29.426 1.00 47.70 224 ILE A CA 1
ATOM 1618 C C . ILE A 1 246 ? 53.449 49.151 30.516 1.00 48.04 224 ILE A C 1
ATOM 1619 O O . ILE A 1 246 ? 53.575 50.368 30.533 1.00 42.95 224 ILE A O 1
ATOM 1624 N N . GLU A 1 247 ? 54.001 48.341 31.437 1.00 40.59 225 GLU A N 1
ATOM 1625 C CA . GLU A 1 247 ? 54.887 48.863 32.482 1.00 42.71 225 GLU A CA 1
ATOM 1626 C C . GLU A 1 247 ? 56.105 49.566 31.838 1.00 43.17 225 GLU A C 1
ATOM 1627 O O . GLU A 1 247 ? 56.413 50.692 32.215 1.00 43.62 225 GLU A O 1
ATOM 1633 N N . ALA A 1 248 ? 56.775 48.975 30.842 1.00 38.83 226 ALA A N 1
ATOM 1634 C CA . ALA A 1 248 ? 57.866 49.728 30.133 1.00 39.47 226 ALA A CA 1
ATOM 1635 C C . ALA A 1 248 ? 57.387 51.078 29.567 1.00 43.24 226 ALA A C 1
ATOM 1636 O O . ALA A 1 248 ? 58.137 52.053 29.553 1.00 45.95 226 ALA A O 1
ATOM 1638 N N . GLY A 1 249 ? 56.148 51.131 29.107 1.00 44.18 227 GLY A N 1
ATOM 1639 C CA . GLY A 1 249 ? 55.514 52.371 28.695 1.00 51.10 227 GLY A CA 1
ATOM 1640 C C . GLY A 1 249 ? 55.365 53.505 29.709 1.00 55.35 227 GLY A C 1
ATOM 1641 O O . GLY A 1 249 ? 55.605 54.635 29.339 1.00 51.16 227 GLY A O 1
ATOM 1642 N N . GLU A 1 250 ? 54.941 53.245 30.952 1.00 62.68 228 GLU A N 1
ATOM 1643 C CA . GLU A 1 250 ? 54.982 54.299 31.988 1.00 65.53 228 GLU A CA 1
ATOM 1644 C C . GLU A 1 250 ? 56.432 54.793 31.997 1.00 63.88 228 GLU A C 1
ATOM 1645 O O . GLU A 1 250 ? 56.722 55.850 31.468 1.00 60.50 228 GLU A O 1
ATOM 1651 N N . ARG A 1 251 ? 57.338 53.996 32.547 1.00 59.65 229 ARG A N 1
ATOM 1652 C CA . ARG A 1 251 ? 58.748 54.337 32.578 1.00 62.18 229 ARG A CA 1
ATOM 1653 C C . ARG A 1 251 ? 59.214 55.120 31.328 1.00 58.49 229 ARG A C 1
ATOM 1654 O O . ARG A 1 251 ? 59.491 56.293 31.376 1.00 56.10 229 ARG A O 1
ATOM 1662 N N . ILE A 1 252 ? 59.288 54.439 30.196 1.00 64.98 230 ILE A N 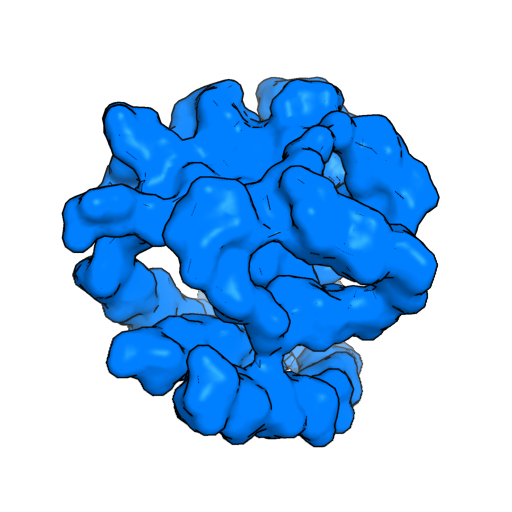1
ATOM 1663 C CA . ILE A 1 252 ? 59.912 54.982 28.998 1.00 58.06 230 ILE A CA 1
ATOM 1664 C C . ILE A 1 252 ? 58.918 55.938 28.369 1.00 60.54 230 ILE A C 1
ATOM 1665 O O . ILE A 1 252 ? 59.326 57.002 27.913 1.00 60.12 230 ILE A O 1
#

Sequence (205 aa):
DVLFSNHGRVAVITLNRPERLNAWTTPRETIIDALERFNRDPEVAAIITGAGNRAFSAGQDLSWVKEWQRYYTALRSLSKPLVALNGTAAGSAF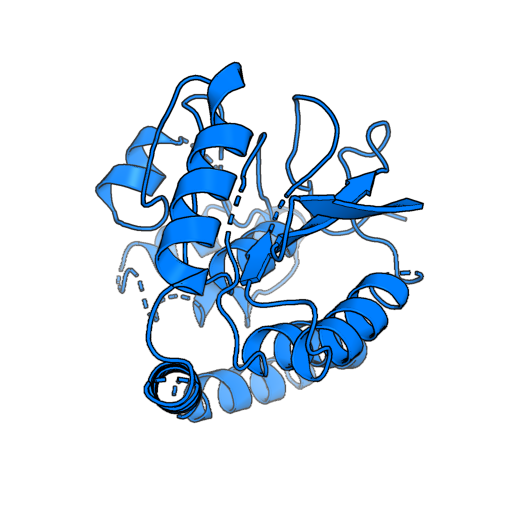QVALLGDIRVGHPGVRGQPEINAGIASTTGPWINALGSRTIELTLTGRLEAEECHRIGLIHHLVDEDKVFDKALEIATELAAKPPVARLDKQRFRETEPGFIDCIEAGERI

Secondary structure (DSSP, 8-state):
-EEEEEETTEEEEEE--GGGTT-B----HHHHHHHHHHHH-TT-SEE--BSSSSEEE-SB----HHHHHHHHHHHHT-SS-B---SSEE-THHHHHHHHSS--EE-TT----GGGGGT---SHHHH------HHHHHHHH----HHHHHHTTS-SEE--GGGHHHHHHHHHHHHHTS-S---HHHHHHH--HHHHHHHHHHHHH-